Protein AF-D5ADI2-F1 (afdb_monomer_lite)

Foldseek 3Di:
DVVVVVVVVVVVVVVVVVVVVVVVVVVVVVVVVVVVVVVVVVVVVVVVVVVVVVVVVVVVVVVVVVVLLVVLVVVLCVQLVVLVVVLVVLLVVLVVLLVVLVVLLVVLVCVVVPDDQPDDDDDPVLVVLLVVLSVLLNVLSVLLNVLSVVLNVVSVVVNVVSPDPVLSVVSSVQSVVVVVVVCPDVDDDDRPDGNVVVCVPPPLVSNLSSVVSSLVSVLSSLVSQLSVLCSRVVVPVVSSVVSNVVSVVVSVVSVVCCVVVVVVVSCPDPPPVVVVVD

Organism: Picea sitchensis (NCBI:txid3332)

pLDDT: mean 84.9, std 12.0, range [36.44, 96.31]

Radius of gyration: 47.03 Å; chains: 1; bounding box: 101×46×149 Å

InterPro domains:
  IPR012446 Calcium release-activated calcium channel protein [PF07856] (80-268)
  IPR038350 Orai superfamily [G3DSA:1.20.140.140] (77-270)

Sequence (278 aa):
MVQAALTGLDTWMSRKWREKQWRWRQQRSDWRAEDMQFRFEEILLREEEQDCFQAELRWREEDMKQRKVGNSRYLWNRFSERNRRDVEEKSEQLRSISWLSGLVTSFTMTSPIEFTFISQSISIAKLTSYAIFAAIVPTLMITSTIICVYLLGRILKMGKMFVAEHAEEVFMKQCCLFSGSNGTLPTPPKPRRTFERFWDIRCENDWEKAFYLFILGIGSFLALLCTMGFIKFSFANGVAILFSAIIGVVFFIWLGAQLTWGTYLRKTQPNRLSLLDI

Secondary structure (DSSP, 8-state):
-HHHHHHHHHHHHHHHHHHHHHHHHHHHHHHHHHHHHHHHHHHHHHHHHHHHHHHHHHHHHHHHHHHHHHHHHHHHHHHHHHHHHHHHHHHHHHHHHHHHHHHHHHHHHHHHHH-----SS--HHHHHHHHHHHHHHHHHHHHHHHHHHHHHHHHHHHHHHHT-HHHHHHHHHHHHHHHHTTT-SSS----S--HHHHHHHHTHHHHHHHHHHHHHHHHHHHHHHHHHHHHHTTT-HHHHHHHHHHHHHHHHHHHHHIIIIIHHHH---TTSSTTS--

Structure (mmCIF, N/CA/C/O backbone):
data_AF-D5ADI2-F1
#
_entry.id   AF-D5ADI2-F1
#
loop_
_atom_site.group_PDB
_atom_site.id
_atom_site.type_symbol
_atom_site.label_atom_id
_atom_site.label_alt_id
_atom_site.label_comp_id
_atom_site.label_asym_id
_atom_site.label_entity_id
_atom_site.label_seq_id
_atom_site.pdbx_PDB_ins_code
_atom_site.Cartn_x
_atom_site.Cartn_y
_atom_site.Cartn_z
_atom_site.occupancy
_atom_site.B_iso_or_equiv
_atom_site.auth_seq_id
_atom_site.auth_comp_id
_atom_site.auth_asym_id
_atom_site.auth_atom_id
_atom_site.pdbx_PDB_model_num
ATOM 1 N N . MET A 1 1 ? -61.709 -31.385 112.878 1.00 54.81 1 MET A N 1
ATOM 2 C CA . MET A 1 1 ? -60.348 -31.396 112.283 1.00 54.81 1 MET A CA 1
ATOM 3 C C . MET A 1 1 ? -60.345 -31.576 110.759 1.00 54.81 1 MET A C 1
ATOM 5 O O . MET A 1 1 ? -59.482 -31.002 110.113 1.00 54.81 1 MET A O 1
ATOM 9 N N . VAL A 1 2 ? -61.317 -32.278 110.159 1.00 58.25 2 VAL A N 1
ATOM 10 C CA . VAL A 1 2 ? -61.377 -32.527 108.699 1.00 58.25 2 VAL A CA 1
ATOM 11 C C . VAL A 1 2 ? -61.619 -31.258 107.855 1.00 58.25 2 VAL A C 1
ATOM 13 O O . VAL A 1 2 ? -60.969 -31.078 106.832 1.00 58.25 2 VAL A O 1
ATOM 16 N N . GLN A 1 3 ? -62.471 -30.327 108.303 1.00 62.03 3 GLN A N 1
ATOM 17 C CA . GLN A 1 3 ? -62.732 -29.062 107.587 1.00 62.03 3 GLN A CA 1
ATOM 18 C C . GLN A 1 3 ? -61.503 -28.141 107.487 1.00 62.03 3 GLN A C 1
ATOM 20 O O . GLN A 1 3 ? -61.310 -27.510 106.456 1.00 62.03 3 GLN A O 1
ATOM 25 N N . ALA A 1 4 ? -60.651 -28.100 108.517 1.00 64.50 4 ALA A N 1
ATOM 26 C CA . ALA A 1 4 ? -59.413 -27.312 108.505 1.00 64.50 4 ALA A CA 1
ATOM 27 C C . ALA A 1 4 ? -58.327 -27.935 107.607 1.00 64.50 4 ALA A C 1
ATOM 29 O O . ALA A 1 4 ? -57.537 -27.224 106.991 1.00 64.50 4 ALA A O 1
ATOM 30 N N . ALA A 1 5 ? -58.307 -29.267 107.496 1.00 67.00 5 ALA A N 1
ATOM 31 C CA . ALA A 1 5 ? -57.422 -29.973 106.574 1.00 67.00 5 ALA A CA 1
ATOM 32 C C . ALA A 1 5 ? -57.846 -29.765 105.109 1.00 67.00 5 ALA A C 1
ATOM 34 O O . ALA A 1 5 ? -56.992 -29.558 104.252 1.00 67.00 5 ALA A O 1
ATOM 35 N N . LEU A 1 6 ? -59.155 -29.750 104.828 1.00 70.50 6 LEU A N 1
ATOM 36 C CA . LEU A 1 6 ? -59.694 -29.489 103.489 1.00 70.50 6 LEU A CA 1
ATOM 37 C C . LEU A 1 6 ? -59.432 -28.049 103.025 1.00 70.50 6 LEU A C 1
ATOM 39 O O . LEU A 1 6 ? -58.985 -27.860 101.900 1.00 70.50 6 LEU A O 1
ATOM 43 N N . THR A 1 7 ? -59.607 -27.040 103.885 1.00 71.38 7 THR A N 1
ATOM 44 C CA . THR A 1 7 ? -59.281 -25.641 103.540 1.00 71.38 7 THR A CA 1
ATOM 45 C C . THR A 1 7 ? -57.772 -25.406 103.395 1.00 71.38 7 THR A C 1
ATOM 47 O O . THR A 1 7 ? -57.342 -24.638 102.531 1.00 71.38 7 THR A O 1
ATOM 50 N N . GLY A 1 8 ? -56.941 -26.106 104.174 1.00 73.94 8 GLY A N 1
ATOM 51 C CA . GLY A 1 8 ? -55.484 -26.127 103.996 1.00 73.94 8 GLY A CA 1
ATOM 52 C C . GLY A 1 8 ? -55.046 -26.748 102.661 1.00 73.94 8 GLY A C 1
ATOM 53 O O . GLY A 1 8 ? -54.143 -26.240 101.997 1.00 73.94 8 GLY A O 1
ATOM 54 N N . LEU A 1 9 ? -55.721 -27.815 102.227 1.00 77.19 9 LEU A N 1
ATOM 55 C CA . LEU A 1 9 ? -55.440 -28.488 100.958 1.00 77.19 9 LEU A CA 1
ATOM 56 C C . LEU A 1 9 ? -55.897 -27.648 99.754 1.00 77.19 9 LEU A C 1
ATOM 58 O O . LEU A 1 9 ? -55.180 -27.563 98.758 1.00 77.19 9 LEU A O 1
ATOM 62 N N . ASP A 1 10 ? -57.030 -26.958 99.879 1.00 75.44 10 ASP A N 1
ATOM 63 C CA . ASP A 1 10 ? -57.583 -26.077 98.845 1.00 75.44 10 ASP A CA 1
ATOM 64 C C . ASP A 1 10 ? -56.737 -24.799 98.669 1.00 75.44 10 ASP A C 1
ATOM 66 O O . ASP A 1 10 ? -56.425 -24.366 97.556 1.00 75.44 10 ASP A O 1
ATOM 70 N N . THR A 1 11 ? -56.235 -24.238 99.775 1.00 76.69 11 THR A N 1
ATOM 71 C CA . THR A 1 11 ? -55.288 -23.109 99.743 1.00 76.69 11 THR A CA 1
ATOM 72 C C . THR A 1 11 ? -53.920 -23.509 99.186 1.00 76.69 11 THR A C 1
ATOM 74 O O . THR A 1 11 ? -53.335 -22.744 98.412 1.00 76.69 11 THR A O 1
ATOM 77 N N . TRP A 1 12 ? -53.424 -24.713 99.496 1.00 78.38 12 TRP A N 1
ATOM 78 C CA . TRP A 1 12 ? -52.193 -25.260 98.913 1.00 78.38 12 TRP A CA 1
ATOM 79 C C . TRP A 1 12 ? -52.329 -25.523 97.406 1.00 78.38 12 TRP A C 1
ATOM 81 O O . TRP A 1 12 ? -51.476 -25.084 96.628 1.00 78.38 12 TRP A O 1
ATOM 91 N N . MET A 1 13 ? -53.430 -26.147 96.972 1.00 78.88 13 MET A N 1
ATOM 92 C CA . MET A 1 13 ? -53.745 -26.371 95.554 1.00 78.88 13 MET A CA 1
ATOM 93 C C . MET A 1 13 ? -53.893 -25.049 94.794 1.00 78.88 13 MET A C 1
ATOM 95 O O . MET A 1 13 ? -53.310 -24.887 93.723 1.00 78.88 13 MET A O 1
ATOM 99 N N . SER A 1 14 ? -54.578 -24.061 95.375 1.00 80.12 14 SER A N 1
ATOM 100 C CA . SER A 1 14 ? -54.704 -22.707 94.819 1.00 80.12 14 SER A CA 1
ATOM 101 C C . SER A 1 14 ? -53.350 -21.993 94.681 1.00 80.12 14 SER A C 1
ATOM 103 O O . SER A 1 14 ? -53.123 -21.250 93.719 1.00 80.12 14 SER A O 1
ATOM 105 N N . ARG A 1 15 ? -52.416 -22.214 95.616 1.00 81.19 15 ARG A N 1
ATOM 106 C CA . ARG A 1 15 ? -51.055 -21.650 95.567 1.00 81.19 15 ARG A CA 1
ATOM 107 C C . ARG A 1 15 ? -50.216 -22.309 94.467 1.00 81.19 15 ARG A C 1
ATOM 109 O O . ARG A 1 15 ? -49.669 -21.601 93.624 1.00 81.19 15 ARG A O 1
ATOM 116 N N . LYS A 1 16 ? -50.232 -23.645 94.390 1.00 82.94 16 LYS A N 1
ATOM 117 C CA . LYS A 1 16 ? -49.628 -24.443 93.302 1.00 82.94 16 LYS A CA 1
ATOM 118 C C . LYS A 1 16 ? -50.170 -24.055 91.927 1.00 82.94 16 LYS A C 1
ATOM 120 O O . LYS A 1 16 ? -49.412 -23.969 90.959 1.00 82.94 16 LYS A O 1
ATOM 125 N N . TRP A 1 17 ? -51.477 -23.819 91.830 1.00 81.19 17 TRP A N 1
ATOM 126 C CA . TRP A 1 17 ? -52.126 -23.425 90.583 1.00 81.19 17 TRP A CA 1
ATOM 127 C C . TRP A 1 17 ? -51.715 -22.013 90.161 1.00 81.19 17 TRP A C 1
ATOM 129 O O . TRP A 1 17 ? -51.338 -21.812 89.008 1.00 81.19 17 TRP A O 1
ATOM 139 N N . ARG A 1 18 ? -51.662 -21.056 91.100 1.00 83.38 18 ARG A N 1
ATOM 140 C CA . ARG A 1 18 ? -51.132 -19.706 90.848 1.00 83.38 18 ARG A CA 1
ATOM 141 C C . ARG A 1 18 ? -49.673 -19.730 90.400 1.00 83.38 18 ARG A C 1
ATOM 143 O O . ARG A 1 18 ? -49.352 -19.081 89.414 1.00 83.38 18 ARG A O 1
ATOM 150 N N . GLU A 1 19 ? -48.804 -20.508 91.041 1.00 85.94 19 GLU A N 1
ATOM 151 C CA . GLU A 1 19 ? -47.402 -20.679 90.616 1.00 85.94 19 GLU A CA 1
ATOM 152 C C . GLU A 1 19 ? -47.278 -21.269 89.204 1.00 85.94 19 GLU A C 1
ATOM 154 O O . GLU A 1 19 ? -46.424 -20.855 88.418 1.00 85.94 19 GLU A O 1
ATOM 159 N N . LYS A 1 20 ? -48.134 -22.236 88.851 1.00 86.12 20 LYS A N 1
ATOM 160 C CA . LYS A 1 20 ? -48.189 -22.800 87.494 1.00 86.12 20 LYS A CA 1
ATOM 161 C C . LYS A 1 20 ? -48.682 -21.762 86.482 1.00 86.12 20 LYS A C 1
ATOM 163 O O . LYS A 1 20 ? -48.116 -21.650 85.400 1.00 86.12 20 LYS A O 1
ATOM 168 N N . GLN A 1 21 ? -49.670 -20.954 86.860 1.00 86.38 21 GLN A N 1
ATOM 169 C CA . GLN A 1 21 ? -50.201 -19.862 86.048 1.00 86.38 21 GLN A CA 1
ATOM 170 C C . GLN A 1 21 ? -49.187 -18.718 85.865 1.00 86.38 21 GLN A C 1
ATOM 172 O O . GLN A 1 21 ? -49.151 -18.107 84.799 1.00 86.38 21 GLN A O 1
ATOM 177 N N . TRP A 1 22 ? -48.357 -18.425 86.872 1.00 82.38 22 TRP A N 1
ATOM 178 C CA . TRP A 1 22 ? -47.238 -17.483 86.762 1.00 82.38 22 TRP A CA 1
ATOM 179 C C . TRP A 1 22 ? -46.181 -17.996 85.788 1.00 82.38 22 TRP A C 1
ATOM 181 O O . TRP A 1 22 ? -45.832 -17.278 84.856 1.00 82.38 22 TRP A O 1
ATOM 191 N N . ARG A 1 23 ? -45.768 -19.265 85.914 1.00 87.25 23 ARG A N 1
ATOM 192 C CA . ARG A 1 23 ? -44.826 -19.895 84.973 1.00 87.25 23 ARG A CA 1
ATOM 193 C C . ARG A 1 23 ? -45.344 -19.902 83.539 1.00 87.25 23 ARG A C 1
ATOM 195 O O . ARG A 1 23 ? -44.605 -19.555 82.629 1.00 87.25 23 ARG A O 1
ATOM 202 N N . TRP A 1 24 ? -46.621 -20.223 83.335 1.00 84.19 24 TRP A N 1
ATOM 203 C CA . TRP A 1 24 ? -47.247 -20.159 82.011 1.00 84.19 24 TRP A CA 1
ATOM 204 C C . TRP A 1 24 ? -47.294 -18.741 81.444 1.00 84.19 24 TRP A C 1
ATOM 206 O O . TRP A 1 24 ? -47.094 -18.556 80.247 1.00 84.19 24 TRP A O 1
ATOM 216 N N . ARG A 1 25 ? -47.553 -17.728 82.279 1.00 86.19 25 ARG A N 1
ATOM 217 C CA . ARG A 1 25 ? -47.529 -16.325 81.845 1.00 86.19 25 ARG A CA 1
ATOM 218 C C . ARG A 1 25 ? -46.128 -15.864 81.471 1.00 86.19 25 ARG A C 1
ATOM 220 O O . ARG A 1 25 ? -45.998 -15.151 80.484 1.00 86.19 25 ARG A O 1
ATOM 227 N N . GLN A 1 26 ? -45.123 -16.294 82.227 1.00 87.69 26 GLN A N 1
ATOM 228 C CA . GLN A 1 26 ? -43.725 -15.975 81.968 1.00 87.69 26 GLN A CA 1
ATOM 229 C C . GLN A 1 26 ? -43.252 -16.630 80.671 1.00 87.69 26 GLN A C 1
ATOM 231 O O . GLN A 1 26 ? -42.877 -15.919 79.753 1.00 87.69 26 GLN A O 1
ATOM 236 N N . GLN A 1 27 ? -43.492 -17.932 80.505 1.00 89.44 27 GLN A N 1
ATOM 237 C CA . GLN A 1 27 ? -43.186 -18.656 79.268 1.00 89.44 27 GLN A CA 1
ATOM 238 C C . GLN A 1 27 ? -43.907 -18.067 78.041 1.00 89.44 27 GLN A C 1
ATOM 240 O O . GLN A 1 27 ? -43.336 -17.964 76.964 1.00 89.44 27 GLN A O 1
ATOM 245 N N . ARG A 1 28 ? -45.159 -17.611 78.200 1.00 85.25 28 ARG A N 1
ATOM 246 C CA . ARG A 1 28 ? -45.908 -16.913 77.138 1.00 85.25 28 ARG A CA 1
ATOM 247 C C . ARG A 1 28 ? -45.388 -15.490 76.880 1.00 85.25 28 ARG A C 1
ATOM 249 O O . ARG A 1 28 ? -45.669 -14.918 75.829 1.00 85.25 28 ARG A O 1
ATOM 256 N N . SER A 1 29 ? -44.728 -14.863 77.849 1.00 85.62 29 SER A N 1
ATOM 257 C CA . SER A 1 29 ? -44.042 -13.582 77.659 1.00 85.62 29 SER A CA 1
ATOM 258 C C . SER A 1 29 ? -42.740 -13.792 76.896 1.00 85.62 29 SER A C 1
ATOM 260 O O . SER A 1 29 ? -42.511 -13.086 75.920 1.00 85.62 29 SER A O 1
ATOM 262 N N . ASP A 1 30 ? -41.972 -14.808 77.283 1.00 90.00 30 ASP A N 1
ATOM 263 C CA . ASP A 1 30 ? -40.698 -15.172 76.666 1.00 90.00 30 ASP A CA 1
ATOM 264 C C . ASP A 1 30 ? -40.907 -15.569 75.197 1.00 90.00 30 ASP A C 1
ATOM 266 O O . ASP A 1 30 ? -40.313 -14.965 74.313 1.00 90.00 30 ASP A O 1
ATOM 270 N N . TRP A 1 31 ? -41.888 -16.432 74.903 1.00 89.25 31 TRP A N 1
ATOM 271 C CA . TRP A 1 31 ? -42.251 -16.783 73.520 1.00 89.25 31 TRP A CA 1
ATOM 272 C C . TRP A 1 31 ? -42.694 -15.590 72.671 1.00 89.25 31 TRP A C 1
ATOM 274 O O . TRP A 1 31 ? -42.459 -15.568 71.469 1.00 89.25 31 TRP A O 1
ATOM 284 N N . ARG A 1 32 ? -43.358 -14.589 73.263 1.00 90.12 32 ARG A N 1
ATOM 285 C CA . ARG A 1 32 ? -43.752 -13.378 72.524 1.00 90.12 32 ARG A CA 1
ATOM 286 C C . ARG A 1 32 ? -42.564 -12.462 72.256 1.00 90.12 32 ARG A C 1
ATOM 288 O O . ARG A 1 32 ? -42.561 -11.788 71.232 1.00 90.12 32 ARG A O 1
ATOM 295 N N . ALA A 1 33 ? -41.596 -12.419 73.168 1.00 91.88 33 ALA A N 1
ATOM 296 C CA . ALA A 1 33 ? -40.356 -11.686 72.963 1.00 91.88 33 ALA A CA 1
ATOM 297 C C . ALA A 1 33 ? -39.507 -12.350 71.867 1.00 91.88 33 ALA A C 1
ATOM 299 O O . ALA A 1 33 ? -39.042 -11.653 70.971 1.00 91.88 33 ALA A O 1
ATOM 300 N N . GLU A 1 34 ? -39.396 -13.681 71.884 1.00 91.94 34 GLU A N 1
ATOM 301 C CA . GLU A 1 34 ? -38.712 -14.469 70.850 1.00 91.94 34 GLU A CA 1
ATOM 302 C C . GLU A 1 34 ? -39.389 -14.325 69.476 1.00 91.94 34 GLU A C 1
ATOM 304 O O . GLU A 1 34 ? -38.713 -14.040 68.493 1.00 91.94 34 GLU A O 1
ATOM 309 N N . ASP A 1 35 ? -40.722 -14.422 69.397 1.00 93.31 35 ASP A N 1
ATOM 310 C CA . ASP A 1 35 ? -41.467 -14.224 68.139 1.00 93.31 35 ASP A CA 1
ATOM 311 C C . ASP A 1 35 ? -41.298 -12.797 67.591 1.00 93.31 35 ASP A C 1
ATOM 313 O O . ASP A 1 35 ? -41.166 -12.592 66.386 1.00 93.31 35 ASP A O 1
ATOM 317 N N . MET A 1 36 ? -41.261 -11.788 68.470 1.00 89.94 36 MET A N 1
ATOM 318 C CA . MET A 1 36 ? -41.022 -10.400 68.069 1.00 89.94 36 MET A CA 1
ATOM 319 C C . MET A 1 36 ? -39.598 -10.195 67.536 1.00 89.94 36 MET A C 1
ATOM 321 O O . MET A 1 36 ? -39.427 -9.491 66.543 1.00 89.94 36 MET A O 1
ATOM 325 N N . GLN A 1 37 ? -38.597 -10.818 68.163 1.00 93.62 37 GLN A N 1
ATOM 326 C CA . GLN A 1 37 ? -37.211 -10.788 67.690 1.00 93.62 37 GLN A CA 1
ATOM 327 C C . GLN A 1 37 ? -37.066 -11.494 66.343 1.00 93.62 37 GLN A C 1
ATOM 329 O O . GLN A 1 37 ? -36.490 -10.918 65.426 1.00 93.62 37 GLN A O 1
ATOM 334 N N . PHE A 1 38 ? -37.663 -12.677 66.197 1.00 93.56 38 PHE A N 1
ATOM 335 C CA . PHE A 1 38 ? -37.630 -13.438 64.951 1.00 93.56 38 PHE A CA 1
ATOM 336 C C . PHE A 1 38 ? -38.247 -12.654 63.786 1.00 93.56 38 PHE A C 1
ATOM 338 O O . PHE A 1 38 ? -37.666 -12.575 62.709 1.00 93.56 38 PHE A O 1
ATOM 345 N N . ARG A 1 39 ? -39.392 -11.994 64.006 1.00 92.25 39 ARG A N 1
ATOM 346 C CA . ARG A 1 39 ? -40.015 -11.132 62.985 1.00 92.25 39 ARG A CA 1
ATOM 347 C C . ARG A 1 39 ? -39.155 -9.925 62.627 1.00 92.25 39 ARG A C 1
ATOM 349 O O . ARG A 1 39 ? -39.150 -9.509 61.475 1.00 92.25 39 ARG A O 1
ATOM 356 N N . PHE A 1 40 ? -38.482 -9.330 63.609 1.00 94.56 40 PHE A N 1
ATOM 357 C CA . PHE A 1 40 ? -37.592 -8.196 63.370 1.00 94.56 40 PHE A CA 1
ATOM 358 C C . PHE A 1 40 ? -36.365 -8.615 62.550 1.00 94.56 40 PHE A C 1
ATOM 360 O O . PHE A 1 40 ? -36.011 -7.935 61.593 1.00 94.56 40 PHE A O 1
ATOM 367 N N . GLU A 1 41 ? -35.774 -9.764 62.876 1.00 94.31 41 GLU A N 1
ATOM 368 C CA . GLU A 1 41 ? -34.671 -10.363 62.122 1.00 94.31 41 GLU A CA 1
ATOM 369 C C . GLU A 1 41 ? -35.095 -10.731 60.692 1.00 94.31 41 GLU A C 1
ATOM 371 O O . GLU A 1 41 ? -34.374 -10.434 59.747 1.00 94.31 41 GLU A O 1
ATOM 376 N N . GLU A 1 42 ? -36.299 -11.277 60.499 1.00 92.81 42 GLU A N 1
ATOM 377 C CA . GLU A 1 42 ? -36.837 -11.565 59.163 1.00 92.81 42 GLU A CA 1
ATOM 378 C C . GLU A 1 42 ? -37.010 -10.293 58.315 1.00 92.81 42 GLU A C 1
ATOM 380 O O . GLU A 1 42 ? -36.742 -10.304 57.114 1.00 92.81 42 GLU A O 1
ATOM 385 N N . ILE A 1 43 ? -37.446 -9.185 58.923 1.00 94.00 43 ILE A N 1
ATOM 386 C CA . ILE A 1 43 ? -37.552 -7.892 58.234 1.00 94.00 43 ILE A CA 1
ATOM 387 C C . ILE A 1 43 ? -36.163 -7.386 57.837 1.00 94.00 43 ILE A C 1
ATOM 389 O O . ILE A 1 43 ? -35.980 -7.015 56.680 1.00 94.00 43 ILE A O 1
ATOM 393 N N . LEU A 1 44 ? -35.190 -7.432 58.754 1.00 96.06 44 LEU A N 1
ATOM 394 C CA . LEU A 1 44 ? -33.809 -7.032 58.473 1.00 96.06 44 LEU A CA 1
ATOM 395 C C . LEU A 1 44 ? -33.195 -7.858 57.340 1.00 96.06 44 LEU A C 1
ATOM 397 O O . LEU A 1 44 ? -32.639 -7.292 56.406 1.00 96.06 44 LEU A O 1
ATOM 401 N N . LEU A 1 45 ? -33.362 -9.181 57.369 1.00 95.06 45 LEU A N 1
ATOM 402 C CA . LEU A 1 45 ? -32.864 -10.066 56.315 1.00 95.06 45 LEU A CA 1
ATOM 403 C C . LEU A 1 45 ? -33.482 -9.730 54.952 1.00 95.06 45 LEU A C 1
ATOM 405 O O . LEU A 1 45 ? -32.780 -9.707 53.947 1.00 95.06 45 LEU A O 1
ATOM 409 N N . ARG A 1 46 ? -34.783 -9.417 54.902 1.00 92.44 46 ARG A N 1
ATOM 410 C CA . ARG A 1 46 ? -35.447 -8.999 53.654 1.00 92.44 46 ARG A CA 1
ATOM 411 C C . ARG A 1 46 ? -34.936 -7.654 53.140 1.00 92.44 46 ARG A C 1
ATOM 413 O O . ARG A 1 46 ? -34.863 -7.469 51.927 1.00 92.44 46 ARG A O 1
ATOM 420 N N . GLU A 1 47 ? -34.628 -6.714 54.029 1.00 94.75 47 GLU A N 1
ATOM 421 C CA . GLU A 1 47 ? -34.020 -5.430 53.660 1.00 94.75 47 GLU A CA 1
ATOM 422 C C . GLU A 1 47 ? -32.604 -5.642 53.102 1.00 94.75 47 GLU A C 1
ATOM 424 O O . GLU A 1 47 ? -32.290 -5.144 52.021 1.00 94.75 47 GLU A O 1
ATOM 429 N N . GLU A 1 48 ? -31.791 -6.476 53.756 1.00 94.62 48 GLU A N 1
ATOM 430 C CA . GLU A 1 48 ? -30.456 -6.852 53.277 1.00 94.62 48 GLU A CA 1
ATOM 431 C C . GLU A 1 48 ? -30.504 -7.570 51.918 1.00 94.62 48 GLU A C 1
ATOM 433 O O . GLU A 1 48 ? -29.714 -7.266 51.024 1.00 94.62 48 GLU A O 1
ATOM 438 N N . GLU A 1 49 ? -31.460 -8.481 51.711 1.00 94.00 49 GLU A N 1
ATOM 439 C CA . GLU A 1 49 ? -31.680 -9.143 50.419 1.00 94.00 49 GLU A CA 1
ATOM 440 C C . GLU A 1 49 ? -32.024 -8.138 49.312 1.00 94.00 49 GLU A C 1
ATOM 442 O O . GLU A 1 49 ? -31.512 -8.242 48.191 1.00 94.00 49 GLU A O 1
ATOM 447 N N . GLN A 1 50 ? -32.869 -7.147 49.613 1.00 94.19 50 GLN A N 1
ATOM 448 C CA . GLN A 1 50 ? -33.209 -6.082 48.669 1.00 94.19 50 GLN A CA 1
ATOM 449 C C . GLN A 1 50 ? -31.990 -5.220 48.335 1.00 94.19 50 GLN A C 1
ATOM 451 O O . GLN A 1 50 ? -31.776 -4.907 47.160 1.00 94.19 50 GLN A O 1
ATOM 456 N N . ASP A 1 51 ? -31.168 -4.887 49.326 1.00 95.56 51 ASP A N 1
ATOM 457 C CA . ASP A 1 51 ? -29.936 -4.125 49.130 1.00 95.56 51 ASP A CA 1
ATOM 458 C C . ASP A 1 51 ? -28.909 -4.904 48.301 1.00 95.56 51 ASP A C 1
ATOM 460 O O . ASP A 1 51 ? -28.324 -4.355 47.358 1.00 95.56 51 ASP A O 1
ATOM 464 N N . CYS A 1 52 ? -28.738 -6.201 48.576 1.00 95.94 52 CYS A N 1
ATOM 465 C CA . CYS A 1 52 ? -27.905 -7.099 47.779 1.00 95.94 52 CYS A CA 1
ATOM 466 C C . CYS A 1 52 ? -28.392 -7.174 46.328 1.00 95.94 52 CYS A C 1
ATOM 468 O O . CYS A 1 52 ? -27.590 -7.047 45.398 1.00 95.94 52 CYS A O 1
ATOM 470 N N . PHE A 1 53 ? -29.700 -7.315 46.114 1.00 95.12 53 PHE A N 1
ATOM 471 C CA . PHE A 1 53 ? -30.285 -7.356 44.777 1.00 95.12 53 PHE A CA 1
ATOM 472 C C . PHE A 1 53 ? -30.085 -6.034 44.018 1.00 95.12 53 PHE A C 1
ATOM 474 O O . PHE A 1 53 ? -29.681 -6.028 42.853 1.00 95.12 53 PHE A O 1
ATOM 481 N N . GLN A 1 54 ? -30.299 -4.892 44.677 1.00 95.31 54 GLN A N 1
ATOM 482 C CA . GLN A 1 54 ? -30.053 -3.575 44.082 1.00 95.31 54 GLN A CA 1
ATOM 483 C C . GLN A 1 54 ? -28.567 -3.337 43.781 1.00 95.31 54 GLN A C 1
ATOM 485 O O . GLN A 1 54 ? -28.228 -2.713 42.771 1.00 95.31 54 GLN A O 1
ATOM 490 N N . ALA A 1 55 ? -27.660 -3.816 44.634 1.00 94.62 55 ALA A N 1
ATOM 491 C CA . ALA A 1 55 ? -26.223 -3.772 44.375 1.00 94.62 55 ALA A CA 1
ATOM 492 C C . ALA A 1 55 ? -25.847 -4.611 43.145 1.00 94.62 55 ALA A C 1
ATOM 494 O O . ALA A 1 55 ? -25.117 -4.126 42.280 1.00 94.62 55 ALA A O 1
ATOM 495 N N . GLU A 1 56 ? -26.410 -5.813 43.008 1.00 94.69 56 GLU A N 1
ATOM 496 C CA . GLU A 1 56 ? -26.167 -6.674 41.851 1.00 94.69 56 GLU A CA 1
ATOM 497 C C . GLU A 1 56 ? -26.653 -6.032 40.542 1.00 94.69 56 GLU A C 1
ATOM 499 O O . GLU A 1 56 ? -25.947 -6.058 39.530 1.00 94.69 56 GLU A O 1
ATOM 504 N N . LEU A 1 57 ? -27.830 -5.399 40.556 1.00 94.56 57 LEU A N 1
ATOM 505 C CA . LEU A 1 57 ? -28.335 -4.653 39.401 1.00 94.56 57 LEU A CA 1
ATOM 506 C C . LEU A 1 57 ? -27.387 -3.516 39.001 1.00 94.56 57 LEU A C 1
ATOM 508 O O . LEU A 1 57 ? -27.041 -3.397 37.822 1.00 94.56 57 LEU A O 1
ATOM 512 N N . ARG A 1 58 ? -26.906 -2.729 39.973 1.00 94.75 58 ARG A N 1
ATOM 513 C CA . ARG A 1 58 ? -25.937 -1.648 39.724 1.00 94.75 58 ARG A CA 1
ATOM 514 C C . ARG A 1 58 ? -24.637 -2.179 39.124 1.00 94.75 58 ARG A C 1
ATOM 516 O O . ARG A 1 58 ? -24.170 -1.640 38.121 1.00 94.75 58 ARG A O 1
ATOM 523 N N . TRP A 1 59 ? -24.098 -3.272 39.661 1.00 94.44 59 TRP A N 1
ATOM 524 C CA . TRP A 1 59 ? -22.891 -3.900 39.117 1.00 94.44 59 TRP A CA 1
ATOM 525 C C . TRP A 1 59 ? -23.082 -4.404 37.692 1.00 94.44 59 TRP A C 1
ATOM 527 O O . TRP A 1 59 ? -22.222 -4.174 36.845 1.00 94.44 59 TRP A O 1
ATOM 537 N N . ARG A 1 60 ? -24.220 -5.035 37.383 1.00 93.88 60 ARG A N 1
ATOM 538 C CA . ARG A 1 60 ? -24.522 -5.482 36.015 1.00 93.88 60 ARG A CA 1
ATOM 539 C C . ARG A 1 60 ? -24.599 -4.309 35.040 1.00 93.88 60 ARG A C 1
ATOM 541 O O . ARG A 1 60 ? -24.104 -4.413 33.916 1.00 93.88 60 ARG A O 1
ATOM 548 N N . GLU A 1 61 ? -25.193 -3.190 35.445 1.00 90.75 61 GLU A N 1
ATOM 549 C CA . GLU A 1 61 ? -25.245 -1.985 34.615 1.00 90.75 61 GLU A CA 1
ATOM 550 C C . GLU A 1 61 ? -23.861 -1.374 34.368 1.00 90.75 61 GLU A C 1
ATOM 552 O O . GLU A 1 61 ? -23.554 -0.974 33.240 1.00 90.75 61 GLU A O 1
ATOM 557 N N . GLU A 1 62 ? -23.022 -1.294 35.400 1.00 91.00 62 GLU A N 1
ATOM 558 C CA . GLU A 1 62 ? -21.644 -0.805 35.297 1.00 91.00 62 GLU A CA 1
ATOM 559 C C . GLU A 1 62 ? -20.793 -1.701 34.397 1.00 91.00 62 GLU A C 1
ATOM 561 O O . GLU A 1 62 ? -20.131 -1.211 33.480 1.00 91.00 62 GLU A O 1
ATOM 566 N N . ASP A 1 63 ? -20.883 -3.013 34.587 1.00 93.88 63 ASP A N 1
ATOM 567 C CA . ASP A 1 63 ? -20.188 -4.023 33.794 1.00 93.88 63 ASP A CA 1
ATOM 568 C C . ASP A 1 63 ? -20.625 -3.967 32.316 1.00 93.88 63 ASP A C 1
ATOM 570 O O . ASP A 1 63 ? -19.799 -3.956 31.400 1.00 93.88 63 ASP A O 1
ATOM 574 N N . MET A 1 64 ? -21.923 -3.785 32.039 1.00 88.38 64 MET A N 1
ATOM 575 C CA . MET A 1 64 ? -22.401 -3.530 30.675 1.00 88.38 64 MET A CA 1
ATOM 576 C C . MET A 1 64 ? -21.825 -2.241 30.072 1.00 88.38 64 MET A C 1
ATOM 578 O O . MET A 1 64 ? -21.441 -2.236 28.898 1.00 88.38 64 MET A O 1
ATOM 582 N N . LYS A 1 65 ? -21.750 -1.144 30.838 1.00 86.56 65 LYS A N 1
ATOM 583 C CA . LYS A 1 65 ? -21.150 0.120 30.371 1.00 86.56 65 LYS A CA 1
ATOM 584 C C . LYS A 1 65 ? -19.661 -0.066 30.061 1.00 86.56 65 LYS A C 1
ATOM 586 O O . LYS A 1 65 ? -19.208 0.363 28.999 1.00 86.56 65 LYS A O 1
ATOM 591 N N . GLN A 1 66 ? -18.922 -0.763 30.923 1.00 88.75 66 GLN A N 1
ATOM 592 C CA . GLN A 1 66 ? -17.504 -1.065 30.716 1.00 88.75 66 GLN A CA 1
ATOM 593 C C . GLN A 1 66 ? -17.276 -1.941 29.480 1.00 88.75 66 GLN A C 1
ATOM 595 O O . GLN A 1 66 ? -16.424 -1.613 28.651 1.00 88.75 66 GLN A O 1
ATOM 600 N N . ARG A 1 67 ? -18.083 -2.993 29.280 1.00 88.00 67 ARG A N 1
ATOM 601 C CA . ARG A 1 67 ? -18.013 -3.838 28.076 1.00 88.00 67 ARG A CA 1
ATOM 602 C C . ARG A 1 67 ? -18.269 -3.055 26.793 1.00 88.00 67 ARG A C 1
ATOM 604 O O . ARG A 1 67 ? -17.576 -3.277 25.804 1.00 88.00 67 ARG A O 1
ATOM 611 N N . LYS A 1 68 ? -19.218 -2.112 26.790 1.00 85.19 68 LYS A N 1
ATOM 612 C CA . LYS A 1 68 ? -19.485 -1.251 25.620 1.00 85.19 68 LYS A CA 1
ATOM 613 C C . LYS A 1 68 ? -18.269 -0.399 25.250 1.00 85.19 68 LYS A C 1
ATOM 615 O O . LYS A 1 68 ? -17.904 -0.326 24.074 1.00 85.19 68 LYS A O 1
ATOM 620 N N . VAL A 1 69 ? -17.611 0.198 26.244 1.00 87.00 69 VAL A N 1
ATOM 621 C CA . VAL A 1 69 ? -16.374 0.969 26.038 1.00 87.00 69 VAL A CA 1
ATOM 622 C C . VAL A 1 69 ? -15.238 0.057 25.564 1.00 87.00 69 VAL A C 1
ATOM 624 O O . VAL A 1 69 ? -14.549 0.388 24.599 1.00 87.00 69 VAL A O 1
ATOM 627 N N . GLY A 1 70 ? -15.082 -1.118 26.180 1.00 89.12 70 GLY A N 1
ATOM 628 C CA . GLY A 1 70 ? -14.080 -2.117 25.799 1.00 89.12 70 GLY A CA 1
ATOM 629 C C . GLY A 1 70 ? -14.241 -2.607 24.358 1.00 89.12 70 GLY A C 1
ATOM 630 O O . GLY A 1 70 ? -13.278 -2.600 23.593 1.00 89.12 70 GLY A O 1
ATOM 631 N N . ASN A 1 71 ? -15.466 -2.942 23.950 1.00 88.12 71 ASN A N 1
ATOM 632 C CA . ASN A 1 71 ? -15.777 -3.350 22.579 1.00 88.12 71 ASN A CA 1
ATOM 633 C C . ASN A 1 71 ? -15.481 -2.233 21.570 1.00 88.12 71 ASN A C 1
ATOM 635 O O . ASN A 1 71 ? -14.938 -2.494 20.498 1.00 88.12 71 ASN A O 1
ATOM 639 N N . SER A 1 72 ? -15.785 -0.982 21.922 1.00 86.94 72 SER A N 1
ATOM 640 C CA . SER A 1 72 ? -15.513 0.173 21.058 1.00 86.94 72 SER A CA 1
ATOM 641 C C . SER A 1 72 ? -14.003 0.392 20.870 1.00 86.94 72 SER A C 1
ATOM 643 O O . SER A 1 72 ? -13.545 0.553 19.738 1.00 86.94 72 SER A O 1
ATOM 645 N N . ARG A 1 73 ? -13.209 0.288 21.950 1.00 88.31 73 ARG A N 1
ATOM 646 C CA . ARG A 1 73 ? -11.728 0.295 21.916 1.00 88.31 73 ARG A CA 1
ATOM 647 C C . ARG A 1 73 ? -11.157 -0.830 21.073 1.00 88.31 73 ARG A C 1
ATOM 649 O O . ARG A 1 73 ? -10.269 -0.600 20.256 1.00 88.31 73 ARG A O 1
ATOM 656 N N . TYR A 1 74 ? -11.693 -2.035 21.227 1.00 89.44 74 TYR A N 1
ATOM 657 C CA . TYR A 1 74 ? -11.274 -3.182 20.433 1.00 89.44 74 TYR A CA 1
ATOM 658 C C . TYR A 1 74 ? -11.495 -2.950 18.928 1.00 89.44 74 TYR A C 1
ATOM 660 O O . TYR A 1 74 ? -10.589 -3.181 18.124 1.00 89.44 74 TYR A O 1
ATOM 668 N N . LEU A 1 75 ? -12.668 -2.435 18.542 1.00 88.06 75 LEU A N 1
ATOM 669 C CA . LEU A 1 75 ? -12.969 -2.103 17.147 1.00 88.06 75 LEU A CA 1
ATOM 670 C C . LEU A 1 75 ? -12.046 -1.009 16.606 1.00 88.06 75 LEU A C 1
ATOM 672 O O . LEU A 1 75 ? -11.510 -1.156 15.506 1.00 88.06 75 LEU A O 1
ATOM 676 N N . TRP A 1 76 ? -11.823 0.055 17.379 1.00 87.69 76 TRP A N 1
ATOM 677 C CA . TRP A 1 76 ? -10.903 1.129 17.009 1.00 87.69 76 TRP A CA 1
ATOM 678 C C . TRP A 1 76 ? -9.488 0.607 16.758 1.00 87.69 76 TRP A C 1
ATOM 680 O O . TRP A 1 76 ? -8.927 0.858 15.691 1.00 87.69 76 TRP A O 1
ATOM 690 N N . ASN A 1 77 ? -8.950 -0.189 17.685 1.00 88.56 77 ASN A N 1
ATOM 691 C CA . ASN A 1 77 ? -7.625 -0.786 17.548 1.00 88.56 77 ASN A CA 1
ATOM 692 C C . ASN A 1 77 ? -7.522 -1.629 16.280 1.00 88.56 77 ASN A C 1
ATOM 694 O O . ASN A 1 77 ? -6.534 -1.524 15.562 1.00 88.56 77 ASN A O 1
ATOM 698 N N . ARG A 1 78 ? -8.557 -2.406 15.944 1.00 88.38 78 ARG A N 1
ATOM 699 C CA . ARG A 1 78 ? -8.578 -3.192 14.704 1.00 88.38 78 ARG A CA 1
ATOM 700 C C . ARG A 1 78 ? -8.527 -2.314 13.450 1.00 88.38 78 ARG A C 1
ATOM 702 O O . ARG A 1 78 ? -7.816 -2.655 12.507 1.00 88.38 78 ARG A O 1
ATOM 709 N N . PHE A 1 79 ? -9.268 -1.205 13.418 1.00 85.31 79 PHE A N 1
ATOM 710 C CA . PHE A 1 79 ? -9.238 -0.273 12.285 1.00 85.31 79 PHE A CA 1
ATOM 711 C C . PHE A 1 79 ? -7.910 0.480 12.189 1.00 85.31 79 PHE A C 1
ATOM 713 O O . PHE A 1 79 ? -7.357 0.605 11.098 1.00 85.31 79 PHE A O 1
ATOM 720 N N . SER A 1 80 ? -7.395 0.963 13.317 1.00 85.94 80 SER A N 1
ATOM 721 C CA . SER A 1 80 ? -6.112 1.660 13.400 1.00 85.94 80 SER A CA 1
ATOM 722 C C . SER A 1 80 ? -4.963 0.755 12.954 1.00 85.94 80 SER A C 1
ATOM 724 O O . SER A 1 80 ? -4.180 1.122 12.082 1.00 85.94 80 SER A O 1
ATOM 726 N N . GLU A 1 81 ? -4.933 -0.477 13.460 1.00 88.25 81 GLU A N 1
ATOM 727 C CA . GLU A 1 81 ? -3.921 -1.475 13.127 1.00 88.25 81 GLU A CA 1
ATOM 728 C C . GLU A 1 81 ? -3.980 -1.892 11.653 1.00 88.25 81 GLU A C 1
ATOM 730 O O . GLU A 1 81 ? -2.940 -2.043 11.017 1.00 88.25 81 GLU A O 1
ATOM 735 N N . ARG A 1 82 ? -5.182 -2.022 11.075 1.00 86.75 82 ARG A N 1
ATOM 736 C CA . ARG A 1 82 ? -5.326 -2.250 9.632 1.00 86.75 82 ARG A CA 1
ATOM 737 C C . ARG A 1 82 ? -4.754 -1.085 8.823 1.00 86.75 82 ARG A C 1
ATOM 739 O O . ARG A 1 82 ? -3.906 -1.316 7.973 1.00 86.75 82 ARG A O 1
ATOM 746 N N . ASN A 1 83 ? -5.145 0.153 9.136 1.00 86.62 83 ASN A N 1
ATOM 747 C CA . ASN A 1 83 ? -4.612 1.333 8.448 1.00 86.62 83 ASN A CA 1
ATOM 748 C C . ASN A 1 83 ? -3.081 1.434 8.587 1.00 86.62 83 ASN A C 1
ATOM 750 O O . ASN A 1 83 ? -2.413 1.853 7.646 1.00 86.62 83 ASN A O 1
ATOM 754 N N . ARG A 1 84 ? -2.519 1.059 9.746 1.00 86.88 84 ARG A N 1
ATOM 755 C CA . ARG A 1 84 ? -1.067 1.029 9.976 1.00 86.88 84 ARG A CA 1
ATOM 756 C C . ARG A 1 84 ? -0.373 0.044 9.038 1.00 86.88 84 ARG A C 1
ATOM 758 O O . ARG A 1 84 ? 0.615 0.418 8.414 1.00 86.88 84 ARG A O 1
ATOM 765 N N . ARG A 1 85 ? -0.905 -1.174 8.904 1.00 89.44 85 ARG A N 1
ATOM 766 C CA . ARG A 1 85 ? -0.367 -2.188 7.983 1.00 89.44 85 ARG A CA 1
ATOM 767 C C . ARG A 1 85 ? -0.463 -1.743 6.533 1.00 89.44 85 ARG A C 1
ATOM 769 O O . ARG A 1 85 ? 0.534 -1.807 5.831 1.00 89.44 85 ARG A O 1
ATOM 776 N N . ASP A 1 86 ? -1.605 -1.199 6.116 1.00 88.62 86 ASP A N 1
ATOM 777 C CA . ASP A 1 86 ? -1.783 -0.708 4.744 1.00 88.62 86 ASP A CA 1
ATOM 778 C C . ASP A 1 86 ? -0.768 0.411 4.414 1.00 88.62 86 ASP A C 1
ATOM 780 O O . ASP A 1 86 ? -0.204 0.469 3.318 1.00 88.62 86 ASP A O 1
ATOM 784 N N . VAL A 1 87 ? -0.491 1.290 5.386 1.00 89.81 87 VAL A N 1
ATOM 785 C CA . VAL A 1 87 ? 0.551 2.323 5.294 1.00 89.81 87 VAL A CA 1
ATOM 786 C C . VAL A 1 87 ? 1.947 1.706 5.182 1.00 89.81 87 VAL A C 1
ATOM 788 O O . VAL A 1 87 ? 2.730 2.142 4.335 1.00 89.81 87 VAL A O 1
ATOM 791 N N . GLU A 1 88 ? 2.266 0.719 6.019 1.00 90.56 88 GLU A N 1
ATOM 792 C CA . GLU A 1 88 ? 3.555 0.021 6.011 1.00 90.56 88 GLU A CA 1
ATOM 793 C C . GLU A 1 88 ? 3.785 -0.692 4.672 1.00 90.56 88 GLU A C 1
ATOM 795 O O . GLU A 1 88 ? 4.788 -0.416 4.014 1.00 90.56 88 GLU A O 1
ATOM 800 N N . GLU A 1 89 ? 2.814 -1.469 4.190 1.00 90.56 89 GLU A N 1
ATOM 801 C CA . GLU A 1 89 ? 2.870 -2.170 2.902 1.00 90.56 89 GLU A CA 1
ATOM 802 C C . GLU A 1 89 ? 3.115 -1.206 1.730 1.00 90.56 89 GLU A C 1
ATOM 804 O O . GLU A 1 89 ? 4.011 -1.418 0.906 1.00 90.56 89 GLU A O 1
ATOM 809 N N . LYS A 1 90 ? 2.367 -0.095 1.659 1.00 89.69 90 LYS A N 1
ATOM 810 C CA . LYS A 1 90 ? 2.573 0.923 0.612 1.00 89.69 90 LYS A CA 1
ATOM 811 C C . LYS A 1 90 ? 3.920 1.629 0.750 1.00 89.69 90 LYS A C 1
ATOM 813 O O . LYS A 1 90 ? 4.546 1.960 -0.259 1.00 89.69 90 LYS A O 1
ATOM 818 N N . SER A 1 91 ? 4.388 1.857 1.975 1.00 91.56 91 SER A N 1
ATOM 819 C CA . SER A 1 91 ? 5.694 2.473 2.215 1.00 91.56 91 SER A CA 1
ATOM 820 C C . SER A 1 91 ? 6.849 1.571 1.771 1.00 91.56 91 SER A C 1
ATOM 822 O O . SER A 1 91 ? 7.807 2.061 1.172 1.00 91.56 91 SER A O 1
ATOM 824 N N . GLU A 1 92 ? 6.735 0.258 1.984 1.00 92.50 92 GLU A N 1
ATOM 825 C CA . GLU A 1 92 ? 7.709 -0.733 1.527 1.00 92.50 92 GLU A CA 1
ATOM 826 C C . GLU A 1 92 ? 7.737 -0.820 -0.000 1.00 92.50 92 GLU A C 1
ATOM 828 O O . GLU A 1 92 ? 8.817 -0.800 -0.600 1.00 92.50 92 GLU A O 1
ATOM 833 N N . GLN A 1 93 ? 6.567 -0.803 -0.648 1.00 91.12 93 GLN A N 1
ATOM 834 C CA . GLN A 1 93 ? 6.464 -0.728 -2.108 1.00 91.12 93 GLN A CA 1
ATOM 835 C C . GLN A 1 93 ? 7.179 0.517 -2.656 1.00 91.12 93 GLN A C 1
ATOM 837 O O . GLN A 1 93 ? 8.061 0.396 -3.508 1.00 91.12 93 GLN A O 1
ATOM 842 N N . LEU A 1 94 ? 6.884 1.705 -2.120 1.00 92.69 94 LEU A N 1
ATOM 843 C CA . LEU A 1 94 ? 7.533 2.959 -2.530 1.00 92.69 94 LEU A CA 1
ATOM 844 C C . LEU A 1 94 ? 9.050 2.937 -2.302 1.00 92.69 94 LEU A C 1
ATOM 846 O O . LEU A 1 94 ? 9.819 3.408 -3.145 1.00 92.69 94 LEU A O 1
ATOM 850 N N . ARG A 1 95 ? 9.490 2.373 -1.173 1.00 92.94 95 ARG A N 1
ATOM 851 C CA . ARG A 1 95 ? 10.909 2.257 -0.826 1.00 92.94 95 ARG A CA 1
ATOM 852 C C . ARG A 1 95 ? 11.651 1.328 -1.780 1.00 92.94 95 ARG A C 1
ATOM 854 O O . ARG A 1 95 ? 12.739 1.682 -2.229 1.00 92.94 95 ARG A O 1
ATOM 861 N N . SER A 1 96 ? 11.067 0.177 -2.111 1.00 92.88 96 SER A N 1
ATOM 862 C CA . SER A 1 96 ? 11.674 -0.789 -3.033 1.00 92.88 96 SER A CA 1
ATOM 863 C C . SER A 1 96 ? 11.868 -0.201 -4.436 1.00 92.88 96 SER A C 1
ATOM 865 O O . SER A 1 96 ? 12.956 -0.313 -5.001 1.00 92.88 96 SER A O 1
ATOM 867 N N . ILE A 1 97 ? 10.869 0.520 -4.960 1.00 92.62 97 ILE A N 1
ATOM 868 C CA . ILE A 1 97 ? 10.963 1.202 -6.260 1.00 92.62 97 ILE A CA 1
ATOM 869 C C . ILE A 1 97 ? 12.032 2.293 -6.228 1.00 92.62 97 ILE A C 1
ATOM 871 O O . ILE A 1 97 ? 12.853 2.376 -7.140 1.00 92.62 97 ILE A O 1
ATOM 875 N N . SER A 1 98 ? 12.066 3.103 -5.167 1.00 94.56 98 SER A N 1
ATOM 876 C CA . SER A 1 98 ? 13.086 4.140 -4.999 1.00 94.56 98 SER A CA 1
ATOM 877 C C . SER A 1 98 ? 14.504 3.559 -4.967 1.00 94.56 98 SER A C 1
ATOM 879 O O . SER A 1 98 ? 15.401 4.121 -5.594 1.00 94.56 98 SER A O 1
ATOM 881 N N . TRP A 1 99 ? 14.711 2.430 -4.283 1.00 94.69 99 TRP A N 1
ATOM 882 C CA . TRP A 1 99 ? 16.004 1.740 -4.247 1.00 94.69 99 TRP A CA 1
ATOM 883 C C . TRP A 1 99 ? 16.416 1.201 -5.620 1.00 94.69 99 TRP A C 1
ATOM 885 O O . TRP A 1 99 ? 17.535 1.457 -6.062 1.00 94.69 99 TRP A O 1
ATOM 895 N N . LEU A 1 100 ? 15.515 0.507 -6.323 1.00 94.69 100 LEU A N 1
ATOM 896 C CA . LEU A 1 100 ? 15.788 -0.020 -7.666 1.00 94.69 100 LEU A CA 1
ATOM 897 C C . LEU A 1 100 ? 16.088 1.100 -8.669 1.00 94.69 100 LEU A C 1
ATOM 899 O O . LEU A 1 100 ? 17.051 1.012 -9.428 1.00 94.69 100 LEU A O 1
ATOM 903 N N . SER A 1 101 ? 15.303 2.175 -8.635 1.00 94.81 101 SER A N 1
ATOM 904 C CA . SER A 1 101 ? 15.517 3.366 -9.461 1.00 94.81 101 SER A CA 1
ATOM 905 C C . SER A 1 101 ? 16.880 4.013 -9.184 1.00 94.81 101 SER A C 1
ATOM 907 O O . SER A 1 101 ? 17.608 4.365 -10.117 1.00 94.81 101 SER A O 1
ATOM 909 N N . GLY A 1 102 ? 17.269 4.103 -7.907 1.00 95.19 102 GLY A N 1
ATOM 910 C CA . GLY A 1 102 ? 18.587 4.584 -7.494 1.00 95.19 102 GLY A CA 1
ATOM 911 C C . GLY A 1 102 ? 19.725 3.761 -8.096 1.00 95.19 102 GLY A C 1
ATOM 912 O O . GLY A 1 102 ? 20.626 4.332 -8.704 1.00 95.19 102 GLY A O 1
ATOM 913 N N . LEU A 1 103 ? 19.648 2.428 -8.019 1.00 95.56 103 LEU A N 1
ATOM 914 C CA . LEU A 1 103 ? 20.661 1.533 -8.595 1.00 95.56 103 LEU A CA 1
ATOM 915 C C . LEU A 1 103 ? 20.794 1.698 -10.116 1.00 95.56 103 LEU A C 1
ATOM 917 O O . LEU A 1 103 ? 21.910 1.811 -10.626 1.00 95.56 103 LEU A O 1
ATOM 921 N N . VAL A 1 104 ? 19.669 1.757 -10.838 1.00 95.56 104 VAL A N 1
ATOM 922 C CA . VAL A 1 104 ? 19.668 1.957 -12.299 1.00 95.56 104 VAL A CA 1
ATOM 923 C C . VAL A 1 104 ? 20.248 3.323 -12.666 1.00 95.56 104 VAL A C 1
ATOM 925 O O . VAL A 1 104 ? 21.039 3.428 -13.606 1.00 95.56 104 VAL A O 1
ATOM 928 N N . THR A 1 105 ? 19.900 4.363 -11.906 1.00 95.88 105 THR A N 1
ATOM 929 C CA . THR A 1 105 ? 20.434 5.720 -12.091 1.00 95.88 105 THR A CA 1
ATOM 930 C C . THR A 1 105 ? 21.945 5.737 -11.894 1.00 95.88 105 THR A C 1
ATOM 932 O O . THR A 1 105 ? 22.665 6.211 -12.770 1.00 95.88 105 THR A O 1
ATOM 935 N N . SER A 1 106 ? 22.435 5.172 -10.787 1.00 94.56 106 SER A N 1
ATOM 936 C CA . SER A 1 106 ? 23.865 5.111 -10.482 1.00 94.56 106 SER A CA 1
ATOM 937 C C . SER A 1 106 ? 24.642 4.363 -11.559 1.00 94.56 106 SER A C 1
ATOM 939 O O . SER A 1 106 ? 25.635 4.887 -12.052 1.00 94.56 106 SER A O 1
ATOM 941 N N . PHE A 1 107 ? 24.164 3.191 -11.986 1.00 94.25 107 PHE A N 1
ATOM 942 C CA . PHE A 1 107 ? 24.800 2.425 -13.060 1.00 94.25 107 PHE A CA 1
ATOM 943 C C . PHE A 1 107 ? 24.815 3.191 -14.393 1.00 94.25 107 PHE A C 1
ATOM 945 O O . PHE A 1 107 ? 25.813 3.208 -15.113 1.00 94.25 107 PHE A O 1
ATOM 952 N N . THR A 1 108 ? 23.713 3.863 -14.727 1.00 94.19 108 THR A N 1
ATOM 953 C CA . THR A 1 108 ? 23.623 4.637 -15.970 1.00 94.19 108 THR A CA 1
ATOM 954 C C . THR A 1 108 ? 24.568 5.839 -15.959 1.00 94.19 108 THR A C 1
ATOM 956 O O . THR A 1 108 ? 25.172 6.148 -16.982 1.00 94.19 108 THR A O 1
ATOM 959 N N . MET A 1 109 ? 24.736 6.497 -14.809 1.00 92.56 109 MET A N 1
ATOM 960 C CA . MET A 1 109 ? 25.647 7.635 -14.662 1.00 92.56 109 MET A CA 1
ATOM 961 C C . MET A 1 109 ? 27.126 7.233 -14.687 1.00 92.56 109 MET A C 1
ATOM 963 O O . MET A 1 109 ? 27.946 8.013 -15.168 1.00 92.56 109 MET A O 1
ATOM 967 N N . THR A 1 110 ? 27.487 6.042 -14.201 1.00 92.38 110 THR A N 1
ATOM 968 C CA . THR A 1 110 ? 28.882 5.569 -14.224 1.00 92.38 110 THR A CA 1
ATOM 969 C C . THR A 1 110 ? 29.304 5.034 -15.590 1.00 92.38 110 THR A C 1
ATOM 971 O O . THR A 1 110 ? 30.466 5.173 -15.964 1.00 92.38 110 THR A O 1
ATOM 974 N N . SER A 1 111 ? 28.372 4.488 -16.378 1.00 89.38 111 SER A N 1
ATOM 975 C CA . SER A 1 111 ? 28.667 3.904 -17.694 1.00 89.38 111 SER A CA 1
ATOM 976 C C . SER A 1 111 ? 29.478 4.836 -18.624 1.00 89.38 111 SER A C 1
ATOM 978 O O . SER A 1 111 ? 30.550 4.436 -19.073 1.00 89.38 111 SER A O 1
ATOM 980 N N . PRO A 1 112 ? 29.091 6.097 -18.899 1.00 86.44 112 PRO A N 1
ATOM 981 C CA . PRO A 1 112 ? 29.876 6.965 -19.783 1.00 86.44 112 PRO A CA 1
ATOM 982 C C . PRO A 1 112 ? 31.329 7.199 -19.343 1.00 86.44 112 PRO A C 1
ATOM 984 O O . PRO A 1 112 ? 32.172 7.471 -20.192 1.00 86.44 112 PRO A O 1
ATOM 987 N N . ILE A 1 113 ? 31.611 7.119 -18.039 1.00 87.50 113 ILE A N 1
ATOM 988 C CA . ILE A 1 113 ? 32.944 7.356 -17.469 1.00 87.50 113 ILE A CA 1
ATOM 989 C C . ILE A 1 113 ? 33.829 6.117 -17.655 1.00 87.50 113 ILE A C 1
ATOM 991 O O . ILE A 1 113 ? 34.992 6.237 -18.029 1.00 87.50 113 ILE A O 1
ATOM 995 N N . GLU A 1 114 ? 33.265 4.928 -17.440 1.00 86.56 114 GLU A N 1
ATOM 996 C CA . GLU A 1 114 ? 33.987 3.652 -17.526 1.00 86.56 114 GLU A CA 1
ATOM 997 C C . GLU A 1 114 ? 34.251 3.216 -18.975 1.00 86.56 114 GLU A C 1
ATOM 999 O O . GLU A 1 114 ? 35.288 2.631 -19.304 1.00 86.56 114 GLU A O 1
ATOM 1004 N N . PHE A 1 115 ? 33.321 3.508 -19.887 1.00 77.19 115 PHE A N 1
ATOM 1005 C CA . PHE A 1 115 ? 33.445 3.112 -21.286 1.00 77.19 115 PHE A CA 1
ATOM 1006 C C . PHE A 1 115 ? 34.160 4.192 -22.096 1.00 77.19 115 PHE A C 1
ATOM 1008 O O . PHE A 1 115 ? 33.545 4.991 -22.796 1.00 77.19 115 PHE A O 1
ATOM 1015 N N . THR A 1 116 ? 35.493 4.177 -22.054 1.00 73.81 116 THR A N 1
ATOM 1016 C CA . THR A 1 116 ? 36.310 4.974 -22.977 1.00 73.81 116 THR A CA 1
ATOM 1017 C C . THR A 1 116 ? 36.109 4.480 -24.417 1.00 73.81 116 THR A C 1
ATOM 1019 O O . THR A 1 116 ? 36.374 3.323 -24.762 1.00 73.81 116 THR A O 1
ATOM 1022 N N . PHE A 1 117 ? 35.580 5.352 -25.276 1.00 68.69 117 PHE A N 1
ATOM 1023 C CA . PHE A 1 117 ? 35.306 5.038 -26.677 1.00 68.69 117 PHE A CA 1
ATOM 1024 C C . PHE A 1 117 ? 36.563 5.292 -27.519 1.00 68.69 117 PHE A C 1
ATOM 1026 O O . PHE A 1 117 ? 36.922 6.438 -27.786 1.00 68.69 117 PHE A O 1
ATOM 1033 N N . ILE A 1 118 ? 37.250 4.223 -27.936 1.00 64.94 118 ILE A N 1
ATOM 1034 C CA . ILE A 1 118 ? 38.425 4.314 -28.817 1.00 64.94 118 ILE A CA 1
ATOM 1035 C C . ILE A 1 118 ? 37.927 4.650 -30.229 1.00 64.94 118 ILE A C 1
ATOM 1037 O O . ILE A 1 118 ? 37.380 3.820 -30.953 1.00 64.94 118 ILE A O 1
ATOM 1041 N N . SER A 1 119 ? 38.035 5.935 -30.551 1.00 58.94 119 SER A N 1
ATOM 1042 C CA . SER A 1 119 ? 37.338 6.619 -31.634 1.00 58.94 119 SER A CA 1
ATOM 1043 C C . SER A 1 119 ? 38.147 6.604 -32.931 1.00 58.94 119 SER A C 1
ATOM 1045 O O . SER A 1 119 ? 39.046 7.425 -33.087 1.00 58.94 119 SER A O 1
ATOM 1047 N N . GLN A 1 120 ? 37.835 5.706 -33.873 1.00 59.72 120 GLN A N 1
ATOM 1048 C CA . GLN A 1 120 ? 38.280 5.877 -35.271 1.00 59.72 120 GLN A CA 1
ATOM 1049 C C . GLN A 1 120 ? 37.218 5.572 -36.349 1.00 59.72 120 GLN A C 1
ATOM 1051 O O . GLN A 1 120 ? 37.431 5.938 -37.499 1.00 59.72 120 GLN A O 1
ATOM 1056 N N . SER A 1 121 ? 36.048 4.990 -36.034 1.00 66.81 121 SER A N 1
ATOM 1057 C CA . SER A 1 121 ? 35.034 4.676 -37.070 1.00 66.81 121 SER A CA 1
ATOM 1058 C C . SER A 1 121 ? 33.571 4.612 -36.593 1.00 66.81 121 SER A C 1
ATOM 1060 O O . SER A 1 121 ? 32.734 3.945 -37.205 1.00 66.81 121 SER A O 1
ATOM 1062 N N . ILE A 1 122 ? 33.214 5.297 -35.500 1.00 76.44 122 ILE A N 1
ATOM 1063 C CA . ILE A 1 122 ? 31.835 5.267 -34.982 1.00 76.44 122 ILE A CA 1
ATOM 1064 C C . ILE A 1 122 ? 30.979 6.317 -35.702 1.00 76.44 122 ILE A C 1
ATOM 1066 O O . ILE A 1 122 ? 31.271 7.509 -35.677 1.00 76.44 122 ILE A O 1
ATOM 1070 N N . SER A 1 123 ? 29.877 5.878 -36.314 1.00 83.56 123 SER A N 1
ATOM 1071 C CA . SER A 1 123 ? 28.883 6.769 -36.921 1.00 83.56 123 SER A CA 1
ATOM 1072 C C . SER A 1 123 ? 28.246 7.689 -35.874 1.00 83.56 123 SER A C 1
ATOM 1074 O O . SER A 1 123 ? 27.745 7.192 -34.860 1.00 83.56 123 SER A O 1
ATOM 1076 N N . ILE A 1 124 ? 28.159 8.990 -36.170 1.00 86.50 124 ILE A N 1
ATOM 1077 C CA . ILE A 1 124 ? 27.559 10.023 -35.302 1.00 86.50 124 ILE A CA 1
ATOM 1078 C C . ILE A 1 124 ? 26.170 9.600 -34.801 1.00 86.50 124 ILE A C 1
ATOM 1080 O O . ILE A 1 124 ? 25.887 9.715 -33.615 1.00 86.50 124 ILE A O 1
ATOM 1084 N N . ALA A 1 125 ? 25.346 8.998 -35.666 1.00 87.00 125 ALA A N 1
ATOM 1085 C CA . ALA A 1 125 ? 24.002 8.536 -35.316 1.00 87.00 125 ALA A CA 1
ATOM 1086 C C . ALA A 1 125 ? 23.963 7.572 -34.109 1.00 87.00 125 ALA A C 1
ATOM 1088 O O . ALA A 1 125 ? 23.102 7.706 -33.240 1.00 87.00 125 ALA A O 1
ATOM 1089 N N . LYS A 1 126 ? 24.916 6.632 -34.012 1.00 85.56 126 LYS A N 1
ATOM 1090 C CA . LYS A 1 126 ? 24.996 5.679 -32.888 1.00 85.56 126 LYS A CA 1
ATOM 1091 C C . LYS A 1 126 ? 25.354 6.400 -31.590 1.00 85.56 126 LYS A C 1
ATOM 1093 O O . LYS A 1 126 ? 24.703 6.181 -30.571 1.00 85.56 126 LYS A O 1
ATOM 1098 N N . LEU A 1 127 ? 26.325 7.310 -31.651 1.00 88.62 127 LEU A N 1
ATOM 1099 C CA . LEU A 1 127 ? 26.750 8.105 -30.501 1.00 88.62 127 LEU A CA 1
ATOM 1100 C C . LEU A 1 127 ? 25.629 9.028 -29.998 1.00 88.62 127 LEU A C 1
ATOM 1102 O O . LEU A 1 127 ? 25.377 9.085 -28.797 1.00 88.62 127 LEU A O 1
ATOM 1106 N N . THR A 1 128 ? 24.912 9.693 -30.909 1.00 90.19 128 THR A N 1
ATOM 1107 C CA . THR A 1 128 ? 23.767 10.546 -30.561 1.00 90.19 128 THR A CA 1
ATOM 1108 C C . THR A 1 128 ? 22.654 9.739 -29.900 1.00 90.19 128 THR A C 1
ATOM 1110 O O . THR A 1 128 ? 22.131 10.164 -28.873 1.00 90.19 128 THR A O 1
ATOM 1113 N N . SER A 1 129 ? 22.320 8.554 -30.427 1.00 90.31 129 SER A N 1
ATOM 1114 C CA . SER A 1 129 ? 21.293 7.698 -29.817 1.00 90.31 129 SER A CA 1
ATOM 1115 C C . SER A 1 129 ? 21.655 7.273 -28.388 1.00 90.31 129 SER A C 1
ATOM 1117 O O . SER A 1 129 ? 20.817 7.368 -27.494 1.00 90.31 129 SER A O 1
ATOM 1119 N N . TYR A 1 130 ? 22.917 6.905 -28.143 1.00 91.62 130 TYR A N 1
ATOM 1120 C CA . TYR A 1 130 ? 23.412 6.577 -26.806 1.00 91.62 130 TYR A CA 1
ATOM 1121 C C . TYR A 1 130 ? 23.320 7.772 -25.853 1.00 91.62 130 TYR A C 1
ATOM 1123 O O . TYR A 1 130 ? 22.800 7.626 -24.750 1.00 91.62 130 TYR A O 1
ATOM 1131 N N . ALA A 1 131 ? 23.754 8.961 -26.284 1.00 91.38 131 ALA A N 1
ATOM 1132 C CA . ALA A 1 131 ? 23.691 10.170 -25.463 1.00 91.38 131 ALA A CA 1
ATOM 1133 C C . ALA A 1 131 ? 22.248 10.535 -25.066 1.00 91.38 131 ALA A C 1
ATOM 1135 O O . ALA A 1 131 ? 22.001 10.917 -23.923 1.00 91.38 131 ALA A O 1
ATOM 1136 N N . ILE A 1 132 ? 21.287 10.362 -25.982 1.00 94.00 132 ILE A N 1
ATOM 1137 C CA . ILE A 1 132 ? 19.862 10.593 -25.711 1.00 94.00 132 ILE A CA 1
ATOM 1138 C C . ILE A 1 132 ? 19.360 9.637 -24.622 1.00 94.00 132 ILE A C 1
ATOM 1140 O O . ILE A 1 132 ? 18.806 10.088 -23.619 1.00 94.00 132 ILE A O 1
ATOM 1144 N N . PHE A 1 133 ? 19.579 8.327 -24.771 1.00 94.06 133 PHE A N 1
ATOM 1145 C CA . PHE A 1 133 ? 19.124 7.358 -23.769 1.00 94.06 133 PHE A CA 1
ATOM 1146 C C . PHE A 1 133 ? 19.852 7.516 -22.426 1.00 94.06 133 PHE A C 1
ATOM 1148 O O . PHE A 1 133 ? 19.218 7.407 -21.378 1.00 94.06 133 PHE A O 1
ATOM 1155 N N . ALA A 1 134 ? 21.145 7.850 -22.443 1.00 92.81 134 ALA A N 1
ATOM 1156 C CA . ALA A 1 134 ? 21.942 8.078 -21.239 1.00 92.81 134 ALA A CA 1
ATOM 1157 C C . ALA A 1 134 ? 21.467 9.300 -20.435 1.00 92.81 134 ALA A C 1
ATOM 1159 O O . ALA A 1 134 ? 21.635 9.323 -19.220 1.00 92.81 134 ALA A O 1
ATOM 1160 N N . ALA A 1 135 ? 20.848 10.293 -21.082 1.00 95.00 135 ALA A N 1
ATOM 1161 C CA . ALA A 1 135 ? 20.238 11.439 -20.408 1.00 95.00 135 ALA A CA 1
ATOM 1162 C C . ALA A 1 135 ? 18.790 11.161 -19.965 1.00 95.00 135 ALA A C 1
ATOM 1164 O O . ALA A 1 135 ? 18.374 11.573 -18.879 1.00 95.00 135 ALA A O 1
ATOM 1165 N N . ILE A 1 136 ? 18.013 10.443 -20.782 1.00 95.94 136 ILE A N 1
ATOM 1166 C CA . ILE A 1 136 ? 16.603 10.145 -20.496 1.00 95.94 136 ILE A CA 1
ATOM 1167 C C . ILE A 1 136 ? 16.466 9.208 -19.293 1.00 95.94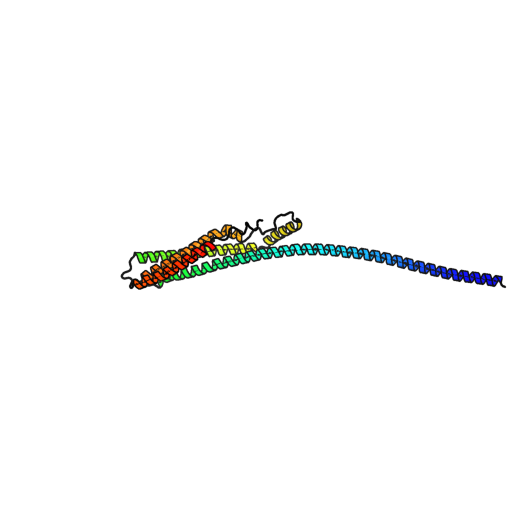 136 ILE A C 1
ATOM 1169 O O . ILE A 1 136 ? 15.648 9.476 -18.413 1.00 95.94 136 ILE A O 1
ATOM 1173 N N . VAL A 1 137 ? 17.268 8.141 -19.224 1.00 96.06 137 VAL A N 1
ATOM 1174 C CA . VAL A 1 137 ? 17.139 7.105 -18.186 1.00 96.06 137 VAL A CA 1
ATOM 1175 C C . VAL A 1 137 ? 17.290 7.680 -16.770 1.00 96.06 137 VAL A C 1
ATOM 1177 O O . VAL A 1 137 ? 16.348 7.531 -15.987 1.00 96.06 137 VAL A O 1
ATOM 1180 N N . PRO A 1 138 ? 18.381 8.394 -16.417 1.00 95.81 138 PRO A N 1
ATOM 1181 C CA . PRO A 1 138 ? 18.511 9.022 -15.103 1.00 95.81 138 PRO A CA 1
ATOM 1182 C C . PRO A 1 138 ? 17.393 10.023 -14.827 1.00 95.81 138 PRO A C 1
ATOM 1184 O O . PRO A 1 138 ? 16.878 10.069 -13.718 1.00 95.81 138 PRO A O 1
ATOM 1187 N N . THR A 1 139 ? 16.974 10.801 -15.828 1.00 96.19 139 THR A N 1
ATOM 1188 C CA . THR A 1 139 ? 15.931 11.820 -15.647 1.00 96.19 139 THR A CA 1
ATOM 1189 C C . THR A 1 139 ? 14.584 11.194 -15.275 1.00 96.19 139 THR A C 1
ATOM 1191 O O . THR A 1 139 ? 13.934 11.626 -14.319 1.00 96.19 139 THR A O 1
ATOM 1194 N N . LEU A 1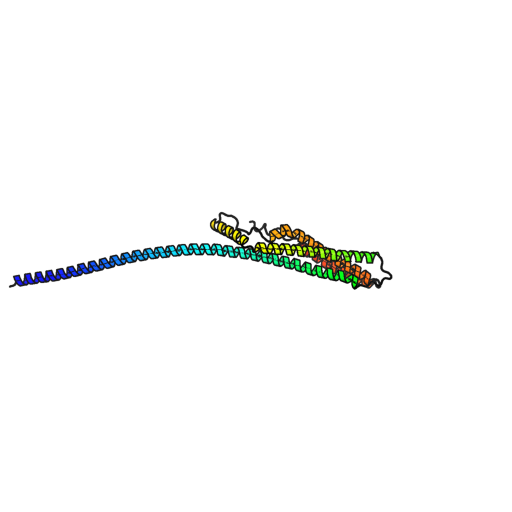 140 ? 14.172 10.138 -15.981 1.00 96.31 140 LEU A N 1
ATOM 1195 C CA . LEU A 1 140 ? 12.941 9.397 -15.682 1.00 96.31 140 LEU A CA 1
ATOM 1196 C C . LEU A 1 140 ? 13.012 8.699 -14.314 1.00 96.31 140 LEU A C 1
ATOM 1198 O O . LEU A 1 140 ? 12.058 8.737 -13.538 1.00 96.31 140 LEU A O 1
ATOM 1202 N N . MET A 1 141 ? 14.162 8.111 -13.987 1.00 95.81 141 MET A N 1
ATOM 1203 C CA . MET A 1 141 ? 14.368 7.406 -12.722 1.00 95.81 141 MET A CA 1
ATOM 1204 C C . MET A 1 141 ? 14.400 8.355 -11.515 1.00 95.81 141 MET A C 1
ATOM 1206 O O . MET A 1 141 ? 13.717 8.116 -10.515 1.00 95.81 141 MET A O 1
ATOM 1210 N N . ILE A 1 142 ? 15.115 9.478 -11.614 1.00 96.25 142 ILE A N 1
ATOM 1211 C CA . ILE A 1 142 ? 15.172 10.506 -10.566 1.00 96.25 142 ILE A CA 1
ATOM 1212 C C . ILE A 1 142 ? 13.788 11.115 -10.341 1.00 96.25 142 ILE A C 1
ATOM 1214 O O . ILE A 1 142 ? 13.362 11.240 -9.194 1.00 96.25 142 ILE A O 1
ATOM 1218 N N . THR A 1 143 ? 13.053 11.451 -11.406 1.00 95.19 143 THR A N 1
ATOM 1219 C CA . THR A 1 143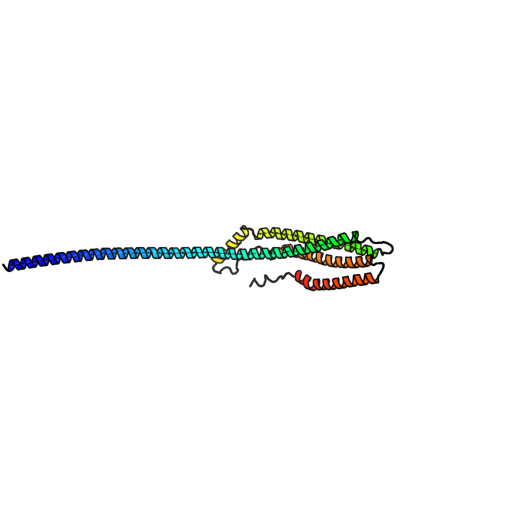 ? 11.692 12.001 -11.271 1.00 95.19 143 THR A CA 1
ATOM 1220 C C . THR A 1 143 ? 10.734 11.003 -10.621 1.00 95.19 143 THR A C 1
ATOM 1222 O O . THR A 1 143 ? 10.012 11.384 -9.699 1.00 95.19 143 THR A O 1
ATOM 1225 N N . SER A 1 144 ? 10.790 9.720 -10.996 1.00 95.31 144 SER A N 1
ATOM 1226 C CA . SER A 1 144 ? 10.054 8.656 -10.299 1.00 95.31 144 SER A CA 1
ATOM 1227 C C . SER A 1 144 ? 10.409 8.601 -8.809 1.00 95.31 144 SER A C 1
ATOM 1229 O O . SER A 1 144 ? 9.519 8.582 -7.960 1.00 95.31 144 SER A O 1
ATOM 1231 N N . THR A 1 145 ? 11.700 8.611 -8.470 1.00 95.25 145 THR A N 1
ATOM 1232 C CA . THR A 1 145 ? 12.173 8.547 -7.079 1.00 95.25 145 THR A CA 1
ATOM 1233 C C . THR A 1 145 ? 11.717 9.751 -6.262 1.00 95.25 145 THR A C 1
ATOM 1235 O O . THR A 1 145 ? 11.253 9.586 -5.135 1.00 95.25 145 THR A O 1
ATOM 1238 N N . ILE A 1 146 ? 11.789 10.957 -6.826 1.00 95.81 146 ILE A N 1
ATOM 1239 C CA . ILE A 1 146 ? 11.327 12.185 -6.171 1.00 95.81 146 ILE A CA 1
ATOM 1240 C C . ILE A 1 146 ? 9.832 12.088 -5.844 1.00 95.81 146 ILE A C 1
ATOM 1242 O O . ILE A 1 146 ? 9.429 12.394 -4.719 1.00 95.81 146 ILE A O 1
ATOM 1246 N N . ILE A 1 147 ? 9.008 11.611 -6.784 1.00 94.50 147 ILE A N 1
ATOM 1247 C CA . ILE A 1 147 ? 7.574 11.412 -6.535 1.00 94.50 147 ILE A CA 1
ATOM 1248 C C . ILE A 1 147 ? 7.364 10.371 -5.426 1.00 94.50 147 ILE A C 1
ATOM 1250 O O . ILE A 1 147 ? 6.583 10.623 -4.506 1.00 94.50 147 ILE A O 1
ATOM 1254 N N . CYS A 1 148 ? 8.094 9.249 -5.441 1.00 93.94 148 CYS A N 1
ATOM 1255 C CA . CYS A 1 148 ? 8.015 8.237 -4.384 1.00 93.94 148 CYS A CA 1
ATOM 1256 C C . CYS A 1 148 ? 8.378 8.799 -2.998 1.00 93.94 148 CYS A C 1
ATOM 1258 O O . CYS A 1 148 ? 7.692 8.501 -2.020 1.00 93.94 148 CYS A O 1
ATOM 1260 N N . VAL A 1 149 ? 9.408 9.647 -2.901 1.00 94.06 149 VAL A N 1
ATOM 1261 C CA . VAL A 1 149 ? 9.816 10.297 -1.644 1.00 94.06 149 VAL A CA 1
ATOM 1262 C C . VAL A 1 149 ? 8.743 11.272 -1.149 1.00 94.06 149 VAL A C 1
ATOM 1264 O O . VAL A 1 149 ? 8.404 11.264 0.037 1.00 94.06 149 VAL A O 1
ATOM 1267 N N . TYR A 1 150 ? 8.151 12.079 -2.037 1.00 94.94 150 TYR A N 1
ATOM 1268 C CA . TYR A 1 150 ? 7.048 12.967 -1.657 1.00 94.94 150 TYR A CA 1
ATOM 1269 C C . TYR A 1 150 ? 5.795 12.197 -1.230 1.00 94.94 150 TYR A C 1
ATOM 1271 O O . TYR A 1 150 ? 5.141 12.588 -0.258 1.00 94.94 150 TYR A O 1
ATOM 1279 N N . LEU A 1 151 ? 5.471 11.093 -1.909 1.00 93.50 151 LEU A N 1
ATOM 1280 C CA . LEU A 1 151 ? 4.380 10.198 -1.522 1.00 93.50 151 LEU A CA 1
ATOM 1281 C C . LEU A 1 151 ? 4.627 9.591 -0.142 1.00 93.50 151 LEU A C 1
ATOM 1283 O O . LEU A 1 151 ? 3.748 9.672 0.715 1.00 93.50 151 LEU A O 1
ATOM 1287 N N . LEU A 1 152 ? 5.832 9.080 0.114 1.00 92.62 152 LEU A N 1
ATOM 1288 C CA . LEU A 1 152 ? 6.213 8.551 1.422 1.00 92.62 152 LEU A CA 1
ATOM 1289 C C . LEU A 1 152 ? 6.063 9.615 2.521 1.00 92.62 152 LEU A C 1
ATOM 1291 O O . LEU A 1 152 ? 5.460 9.353 3.561 1.00 92.62 152 LEU A O 1
ATOM 1295 N N . GLY A 1 153 ? 6.521 10.845 2.271 1.00 91.44 153 GLY A N 1
ATOM 1296 C CA . GLY A 1 153 ? 6.346 11.964 3.200 1.00 91.44 153 GLY A CA 1
ATOM 1297 C C . GLY A 1 153 ? 4.874 12.294 3.483 1.00 91.44 153 GLY A C 1
ATOM 1298 O O . GLY A 1 153 ? 4.499 12.530 4.636 1.00 91.44 153 GLY A O 1
ATOM 1299 N N . ARG A 1 154 ? 4.012 12.267 2.454 1.00 91.12 154 ARG A N 1
ATOM 1300 C CA . ARG A 1 154 ? 2.558 12.460 2.611 1.00 91.12 154 ARG A CA 1
ATOM 1301 C C . ARG A 1 154 ? 1.930 11.349 3.452 1.00 91.12 154 ARG A C 1
ATOM 1303 O O . ARG A 1 154 ? 1.169 11.660 4.368 1.00 91.12 154 ARG A O 1
ATOM 1310 N N . ILE A 1 155 ? 2.268 10.089 3.182 1.00 90.50 155 ILE A N 1
ATOM 1311 C CA . ILE A 1 155 ? 1.751 8.929 3.920 1.00 90.50 155 ILE A CA 1
ATOM 1312 C C . ILE A 1 155 ? 2.165 8.996 5.391 1.00 90.50 155 ILE A C 1
ATOM 1314 O O . ILE A 1 155 ? 1.309 8.883 6.263 1.00 90.50 155 ILE A O 1
ATOM 1318 N N . LEU A 1 156 ? 3.442 9.262 5.685 1.00 87.69 156 LEU A N 1
ATOM 1319 C CA . LEU A 1 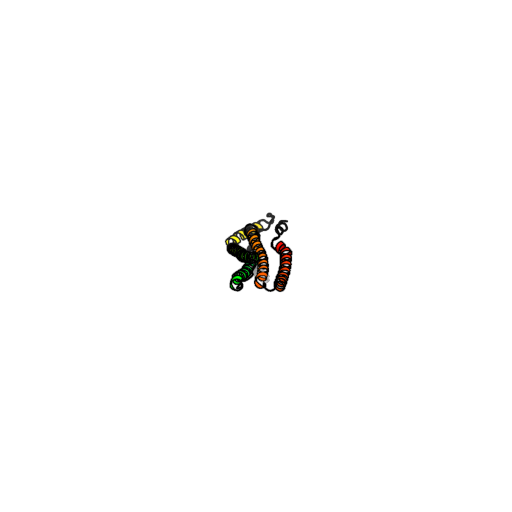156 ? 3.942 9.362 7.061 1.00 87.69 156 LEU A CA 1
ATOM 1320 C C . LEU A 1 156 ? 3.269 10.500 7.840 1.00 87.69 156 LEU A C 1
ATOM 1322 O O . LEU A 1 156 ? 2.943 10.344 9.019 1.00 87.69 156 LEU A O 1
ATOM 1326 N N . LYS A 1 157 ? 3.013 11.641 7.186 1.00 87.12 157 LYS A N 1
ATOM 1327 C CA . LYS A 1 157 ? 2.281 12.759 7.800 1.00 87.12 157 LYS A CA 1
ATOM 1328 C C . LYS A 1 157 ? 0.837 12.377 8.140 1.00 87.12 157 LYS A C 1
ATOM 1330 O O . LYS A 1 157 ? 0.352 12.756 9.203 1.00 87.12 157 LYS A O 1
ATOM 1335 N N . MET A 1 158 ? 0.159 11.629 7.268 1.00 81.44 158 MET A N 1
ATOM 1336 C CA . MET A 1 158 ? -1.204 11.151 7.530 1.00 81.44 158 MET A CA 1
ATOM 1337 C C . MET A 1 158 ? -1.242 10.021 8.562 1.00 81.44 158 MET A C 1
ATOM 1339 O O . MET A 1 158 ? -2.149 10.011 9.387 1.00 81.44 158 MET A O 1
ATOM 1343 N N . GLY A 1 159 ? -0.240 9.136 8.572 1.00 79.19 159 GLY A N 1
ATOM 1344 C CA . GLY A 1 159 ? -0.058 8.069 9.563 1.00 79.19 159 GLY A CA 1
ATOM 1345 C C . GLY A 1 159 ? -0.201 8.580 10.995 1.00 79.19 159 GLY A C 1
ATOM 1346 O O . GLY A 1 159 ? -0.998 8.065 11.775 1.00 79.19 159 GLY A O 1
ATOM 1347 N N . LYS A 1 160 ? 0.478 9.692 11.303 1.00 78.38 160 LYS A N 1
ATOM 1348 C CA . LYS A 1 160 ? 0.402 10.358 12.615 1.00 78.38 160 LYS A CA 1
ATOM 1349 C C . LYS A 1 160 ? -0.999 10.858 12.974 1.00 78.38 160 LYS A C 1
ATOM 1351 O O . LYS A 1 160 ? -1.329 10.937 14.149 1.00 78.38 160 LYS A O 1
ATOM 1356 N N . MET A 1 161 ? -1.825 11.198 11.984 1.00 73.12 161 MET A N 1
ATOM 1357 C CA . MET A 1 161 ? -3.196 11.659 12.220 1.00 73.12 161 MET A CA 1
ATOM 1358 C C . MET A 1 161 ? -4.195 10.517 12.440 1.00 73.12 161 MET A C 1
ATOM 1360 O O . MET A 1 161 ? -5.252 10.771 13.012 1.00 73.12 161 MET A O 1
ATOM 1364 N N . PHE A 1 162 ? -3.898 9.285 12.008 1.00 67.94 162 PHE A N 1
ATOM 1365 C CA . PHE A 1 162 ? -4.766 8.127 12.270 1.00 67.94 162 PHE A CA 1
ATOM 1366 C C . PHE A 1 162 ? -4.673 7.638 13.719 1.00 67.94 162 PHE A C 1
ATOM 1368 O O . PHE A 1 162 ? -5.652 7.127 14.248 1.00 67.94 162 PHE A O 1
ATOM 1375 N N . VAL A 1 163 ? -3.528 7.854 14.370 1.00 66.81 163 VAL A N 1
ATOM 1376 C CA . VAL A 1 163 ? -3.273 7.478 15.774 1.00 66.81 163 VAL A CA 1
ATOM 1377 C C . VAL A 1 163 ? -3.642 8.617 16.743 1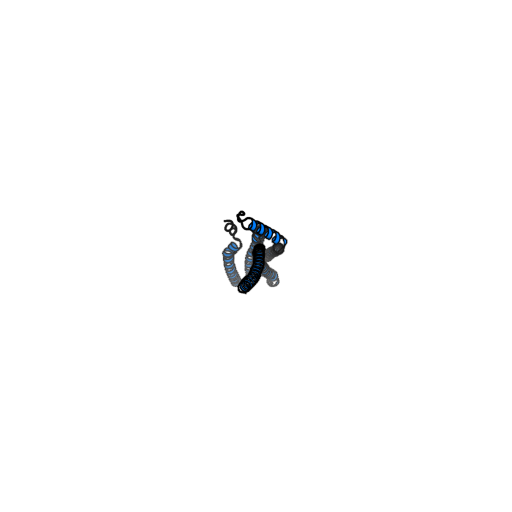.00 66.81 163 VAL A C 1
ATOM 1379 O O . VAL A 1 163 ? -3.347 8.561 17.929 1.00 66.81 163 VAL A O 1
ATOM 1382 N N . ALA A 1 164 ? -4.275 9.688 16.257 1.00 76.06 164 ALA A N 1
ATOM 1383 C CA . ALA A 1 164 ? -4.626 10.822 17.103 1.00 76.06 164 ALA A CA 1
ATOM 1384 C C . ALA A 1 164 ? -5.752 10.458 18.085 1.00 76.06 164 ALA A C 1
ATOM 1386 O O . ALA A 1 164 ? -6.831 10.037 17.667 1.00 76.06 164 ALA A O 1
ATOM 1387 N N . GLU A 1 165 ? -5.523 10.723 19.371 1.00 76.50 165 GLU A N 1
ATOM 1388 C CA . GLU A 1 165 ? -6.460 10.477 20.479 1.00 76.50 165 GLU A CA 1
ATOM 1389 C C . GLU A 1 165 ? -7.839 11.113 20.230 1.00 76.50 165 GLU A C 1
ATOM 1391 O O . GLU A 1 165 ? -8.875 10.484 20.413 1.00 76.50 165 GLU A O 1
ATOM 1396 N N . HIS A 1 166 ? -7.874 12.312 19.645 1.00 80.31 166 HIS A N 1
ATOM 1397 C CA . HIS A 1 166 ? -9.133 12.972 19.299 1.00 80.31 166 HIS A CA 1
ATOM 1398 C C . HIS A 1 166 ? -9.984 12.194 18.272 1.00 80.31 166 HIS A C 1
ATOM 1400 O O . HIS A 1 166 ? -11.215 12.242 18.296 1.00 80.31 166 HIS A O 1
ATOM 1406 N N . ALA A 1 167 ? -9.352 11.473 17.338 1.00 78.75 167 ALA A N 1
ATOM 1407 C CA . ALA A 1 167 ? -10.081 10.660 16.364 1.00 78.75 167 ALA A CA 1
ATOM 1408 C C . ALA A 1 167 ? -10.694 9.415 17.022 1.00 78.75 167 ALA A C 1
ATOM 1410 O O . ALA A 1 167 ? -11.802 9.014 16.650 1.00 78.75 167 ALA A O 1
ATOM 1411 N N . GLU A 1 168 ? -10.004 8.861 18.023 1.00 82.94 168 GLU A N 1
ATOM 1412 C CA . GLU A 1 168 ? -10.516 7.788 18.868 1.00 82.94 168 GLU A CA 1
ATOM 1413 C C . GLU A 1 168 ? -11.750 8.262 19.644 1.00 82.94 168 GLU A C 1
ATOM 1415 O O . GLU A 1 168 ? -12.803 7.639 19.543 1.00 82.94 168 GLU A O 1
ATOM 1420 N N . GLU A 1 169 ? -11.677 9.407 20.329 1.00 83.50 169 GLU A N 1
ATOM 1421 C CA . GLU A 1 169 ? -12.792 9.970 21.107 1.00 83.50 169 GLU A CA 1
ATOM 1422 C C . GLU A 1 169 ? -14.072 10.149 20.276 1.00 83.50 169 GLU A C 1
ATOM 1424 O O . GLU A 1 169 ? -15.171 9.767 20.697 1.00 83.50 169 GLU A O 1
ATOM 1429 N N . VAL A 1 170 ? -13.941 10.706 19.067 1.00 85.56 170 VAL A N 1
ATOM 1430 C CA . VAL A 1 170 ? -15.075 10.915 18.155 1.00 85.56 170 VAL A CA 1
ATOM 1431 C C . VAL A 1 170 ? -15.691 9.578 17.737 1.00 85.56 170 VAL A C 1
ATOM 1433 O O . VAL A 1 170 ? -16.919 9.462 17.675 1.00 85.56 170 VAL A O 1
ATOM 1436 N N . PHE A 1 171 ? -14.864 8.563 17.477 1.00 86.62 171 PHE A N 1
ATOM 1437 C CA . PHE A 1 171 ? -15.329 7.221 17.136 1.00 86.62 171 PHE A CA 1
ATOM 1438 C C . PHE A 1 171 ? -16.003 6.525 18.328 1.00 86.62 171 PHE A C 1
ATOM 1440 O O . PHE A 1 171 ? -17.086 5.956 18.171 1.00 86.62 171 PHE A O 1
ATOM 1447 N N . MET A 1 172 ? -15.433 6.637 19.532 1.00 86.06 172 MET A N 1
ATOM 1448 C CA . MET A 1 172 ? -16.028 6.105 20.764 1.00 86.06 172 MET A CA 1
ATOM 1449 C C . MET A 1 172 ? -17.409 6.706 21.009 1.00 86.06 172 MET A C 1
ATOM 1451 O O . MET A 1 172 ? -18.362 5.978 21.283 1.00 86.06 172 MET A O 1
ATOM 1455 N N . LYS A 1 173 ? -17.556 8.026 20.832 1.00 85.56 173 LYS A N 1
ATOM 1456 C CA . LYS A 1 173 ? -18.849 8.704 20.978 1.00 85.56 173 LYS A CA 1
ATOM 1457 C C . LYS A 1 173 ? -19.890 8.163 19.995 1.00 85.56 173 LYS A C 1
ATOM 1459 O O . LYS A 1 173 ? -21.033 7.943 20.384 1.00 85.56 173 LYS A O 1
ATOM 1464 N N . GLN A 1 174 ? -19.503 7.905 18.745 1.00 86.19 174 GLN A N 1
ATOM 1465 C CA . GLN A 1 174 ? -20.394 7.311 17.740 1.00 86.19 174 GLN A CA 1
ATOM 1466 C C . GLN A 1 174 ? -20.795 5.874 18.095 1.00 86.19 174 GLN A C 1
ATOM 1468 O O . GLN A 1 174 ? -21.964 5.521 17.951 1.00 86.19 174 GLN A O 1
ATOM 1473 N N . CYS A 1 175 ? -19.866 5.067 18.613 1.00 85.12 175 CYS A N 1
ATOM 1474 C CA . CYS A 1 175 ? -20.155 3.708 19.076 1.00 85.12 175 CYS A CA 1
ATOM 1475 C C . CYS A 1 175 ? -21.103 3.696 20.281 1.00 85.12 175 CYS A C 1
ATOM 1477 O O . CYS A 1 175 ? -22.039 2.896 20.318 1.00 85.12 175 CYS A O 1
ATOM 1479 N N . CYS A 1 176 ? -20.923 4.618 21.230 1.00 82.88 176 CYS A N 1
ATOM 1480 C CA . CYS A 1 176 ? -21.833 4.782 22.361 1.00 82.88 176 CYS A CA 1
ATOM 1481 C C . CYS A 1 176 ? -23.243 5.183 21.906 1.00 82.88 176 CYS A C 1
ATOM 1483 O O . CYS A 1 176 ? -24.220 4.593 22.365 1.00 82.88 176 CYS A O 1
ATOM 1485 N N . LEU A 1 177 ? -23.354 6.137 20.971 1.00 85.19 177 LEU A N 1
ATOM 1486 C CA . LEU A 1 177 ? -24.641 6.541 20.391 1.00 85.19 177 LEU A CA 1
ATOM 1487 C C . LEU A 1 177 ? -25.323 5.378 19.655 1.00 85.19 177 LEU A C 1
ATOM 1489 O O . LEU A 1 177 ? -26.520 5.172 19.824 1.00 85.19 177 LEU A O 1
ATOM 1493 N N . PHE A 1 178 ? -24.561 4.587 18.895 1.00 85.12 178 PHE A N 1
ATOM 1494 C CA . PHE A 1 178 ? -25.072 3.405 18.199 1.00 85.12 178 PHE A CA 1
ATOM 1495 C C . PHE A 1 178 ? -25.541 2.314 19.173 1.00 85.12 178 PHE A C 1
ATOM 1497 O O . PHE A 1 178 ? -26.618 1.753 19.011 1.00 85.12 178 PHE A O 1
ATOM 1504 N N . SER A 1 179 ? -24.780 2.045 20.238 1.00 81.62 179 SER A N 1
ATOM 1505 C CA . SER A 1 179 ? -25.193 1.075 21.257 1.00 81.62 179 SER A CA 1
ATOM 1506 C C . SER A 1 179 ? -26.438 1.519 22.032 1.00 81.62 179 SER A C 1
ATOM 1508 O O . SER A 1 179 ? -27.167 0.661 22.524 1.00 81.62 179 SER A O 1
ATOM 1510 N N . GLY A 1 180 ? -26.663 2.828 22.179 1.00 79.56 180 GLY A N 1
ATOM 1511 C CA . GLY A 1 180 ? -27.854 3.377 22.827 1.00 79.56 180 GLY A CA 1
ATOM 1512 C C . GLY A 1 180 ? -29.095 3.399 21.933 1.00 79.56 180 GLY A C 1
ATOM 1513 O O . GLY A 1 180 ? -30.199 3.551 22.444 1.00 79.56 180 GLY A O 1
ATOM 1514 N N . SER A 1 181 ? -28.938 3.237 20.616 1.00 80.06 181 SER A N 1
ATOM 1515 C CA . SER A 1 181 ? -30.031 3.401 19.655 1.00 80.06 181 SER A CA 1
ATOM 1516 C C . SER A 1 181 ? -30.855 2.126 19.412 1.00 80.06 181 SER A C 1
ATOM 1518 O O . SER A 1 181 ? -31.781 2.165 18.603 1.00 80.06 181 SER A O 1
ATOM 1520 N N . ASN A 1 182 ? -30.559 1.010 20.102 1.00 69.81 182 ASN A N 1
ATOM 1521 C CA . ASN A 1 182 ? -31.278 -0.279 20.023 1.00 69.81 182 ASN A CA 1
ATOM 1522 C C . ASN A 1 182 ? -31.637 -0.717 18.583 1.00 69.81 182 ASN A C 1
ATOM 1524 O O . ASN A 1 182 ? -32.720 -1.241 18.337 1.00 69.81 182 ASN A O 1
ATOM 1528 N N . GLY A 1 183 ? -30.739 -0.486 17.616 1.00 63.66 183 GLY A N 1
ATOM 1529 C CA . GLY A 1 183 ? -30.930 -0.902 16.219 1.00 63.66 183 GLY A CA 1
ATOM 1530 C C . GLY A 1 183 ? -31.726 0.068 15.337 1.00 63.66 183 GLY A C 1
ATOM 1531 O O . GLY A 1 183 ? -32.024 -0.263 14.196 1.00 63.66 183 GLY A O 1
ATOM 1532 N N . THR A 1 184 ? -32.042 1.276 15.814 1.00 68.00 184 THR A N 1
ATOM 1533 C CA . THR A 1 184 ? -32.663 2.323 14.974 1.00 68.00 184 THR A CA 1
ATOM 1534 C C . THR A 1 184 ? -31.689 2.945 13.969 1.00 68.00 184 THR A C 1
ATOM 1536 O O . THR A 1 184 ? -32.127 3.500 12.962 1.00 68.00 184 THR A O 1
ATOM 1539 N N . LEU A 1 185 ? -30.370 2.841 14.200 1.00 68.31 185 LEU A N 1
ATOM 1540 C CA . LEU A 1 185 ? -29.375 3.187 13.184 1.00 68.31 185 LEU A CA 1
ATOM 1541 C C . LEU A 1 185 ? -29.118 1.975 12.275 1.00 68.31 185 LEU A C 1
ATOM 1543 O O . LEU A 1 185 ? -28.674 0.942 12.775 1.00 68.31 185 LEU A O 1
ATOM 1547 N N . PRO A 1 186 ? -29.315 2.106 10.951 1.00 66.56 186 PRO A N 1
ATOM 1548 C CA . PRO A 1 186 ? -29.169 0.987 10.025 1.00 66.56 186 PRO A CA 1
ATOM 1549 C C . PRO A 1 186 ? -27.709 0.578 9.786 1.00 66.56 186 PRO A C 1
ATOM 1551 O O . PRO A 1 186 ? -27.467 -0.530 9.320 1.00 66.56 186 PRO A O 1
ATOM 1554 N N . THR A 1 187 ? -26.724 1.436 10.088 1.00 69.75 187 THR A N 1
ATOM 1555 C CA . THR A 1 187 ? -25.317 1.178 9.750 1.00 69.75 187 THR A CA 1
ATOM 1556 C C . THR A 1 187 ? -24.382 1.267 10.958 1.00 69.75 187 THR A C 1
ATOM 1558 O O . THR A 1 187 ? -24.481 2.205 11.757 1.00 69.75 187 THR A O 1
ATOM 1561 N N . PRO A 1 188 ? -23.441 0.311 11.103 1.00 76.62 188 PRO A N 1
ATOM 1562 C CA . PRO A 1 188 ? -22.437 0.368 12.154 1.00 76.62 188 PRO A CA 1
ATOM 1563 C C . PRO A 1 188 ? -21.493 1.560 11.925 1.00 76.62 188 PRO A C 1
ATOM 1565 O O . PRO A 1 188 ? -21.158 1.871 10.775 1.00 76.62 188 PRO A O 1
ATOM 1568 N N . PRO A 1 189 ? -21.026 2.229 12.995 1.00 78.94 189 PRO A N 1
ATOM 1569 C CA . PRO A 1 189 ? -20.114 3.358 12.870 1.00 78.94 189 PRO A CA 1
ATOM 1570 C C . PRO A 1 189 ? -18.800 2.907 12.221 1.00 78.94 189 PRO A C 1
ATOM 1572 O O . PRO A 1 189 ? -18.111 2.016 12.715 1.00 78.94 189 PRO A O 1
ATOM 1575 N N . LYS A 1 190 ? -18.447 3.543 11.100 1.00 77.56 190 LYS A N 1
ATOM 1576 C CA . LYS A 1 190 ? -17.163 3.373 10.410 1.00 77.56 190 LYS A CA 1
ATOM 1577 C C . LYS A 1 190 ? -16.323 4.644 10.616 1.00 77.56 190 LYS A C 1
ATOM 1579 O O . LYS A 1 190 ? -16.872 5.749 10.533 1.00 77.56 190 LYS A O 1
ATOM 1584 N N . PRO A 1 191 ? -15.005 4.541 10.864 1.00 76.19 191 PRO A N 1
ATOM 1585 C CA . PRO A 1 191 ? -14.159 5.723 10.988 1.00 76.19 191 PRO A CA 1
ATOM 1586 C C . PRO A 1 191 ? -14.183 6.545 9.690 1.00 76.19 191 PRO A C 1
ATOM 1588 O O . PRO A 1 191 ? -13.991 6.021 8.596 1.00 76.19 191 PRO A O 1
ATOM 1591 N N . ARG A 1 192 ? -14.416 7.861 9.804 1.00 68.38 192 ARG A N 1
ATOM 1592 C CA . ARG A 1 192 ? -14.588 8.767 8.647 1.00 68.38 192 ARG A CA 1
ATOM 1593 C C . ARG A 1 192 ? -13.346 8.896 7.758 1.00 68.38 192 ARG A C 1
ATOM 1595 O O . ARG A 1 192 ? -13.470 9.272 6.594 1.00 68.38 192 ARG A O 1
ATOM 1602 N N . ARG A 1 193 ? -12.157 8.657 8.314 1.00 70.50 193 ARG A N 1
ATOM 1603 C CA . ARG A 1 193 ? -10.866 8.792 7.629 1.00 70.50 193 ARG A CA 1
ATOM 1604 C C . ARG A 1 193 ? -10.212 7.417 7.552 1.00 70.50 193 ARG A C 1
ATOM 1606 O O . ARG A 1 193 ? -9.586 6.991 8.514 1.00 70.50 193 ARG A O 1
ATOM 1613 N N . THR A 1 194 ? -10.377 6.738 6.424 1.00 78.69 194 THR A N 1
ATOM 1614 C CA . THR A 1 194 ? -9.649 5.506 6.100 1.00 78.69 194 THR A CA 1
ATOM 1615 C C . THR A 1 194 ? -8.442 5.833 5.229 1.00 78.69 194 THR A C 1
ATOM 1617 O O . THR A 1 194 ? -8.472 6.797 4.454 1.00 78.69 194 THR A O 1
ATOM 1620 N N . PHE A 1 195 ? -7.373 5.047 5.366 1.00 82.00 195 PHE A N 1
ATOM 1621 C CA . PHE A 1 195 ? -6.189 5.197 4.524 1.00 82.00 195 PHE A CA 1
ATOM 1622 C C . PHE A 1 195 ? -6.525 4.985 3.043 1.00 82.00 195 PHE A C 1
ATOM 1624 O O . PHE A 1 195 ? -6.150 5.821 2.225 1.00 82.00 195 PHE A O 1
ATOM 1631 N N . GLU A 1 196 ? -7.321 3.957 2.729 1.00 81.31 196 GLU A N 1
ATOM 1632 C CA . GLU A 1 196 ? -7.790 3.636 1.371 1.00 81.31 196 GLU A CA 1
ATOM 1633 C C . GLU A 1 196 ? -8.389 4.870 0.670 1.00 81.31 196 GLU A C 1
ATOM 1635 O O . GLU A 1 196 ? -7.908 5.304 -0.373 1.00 81.31 196 GLU A O 1
ATOM 1640 N N . ARG A 1 197 ? -9.350 5.550 1.309 1.00 82.00 197 ARG A N 1
ATOM 1641 C CA . ARG A 1 197 ? -9.996 6.731 0.718 1.00 82.00 197 ARG A CA 1
ATOM 1642 C C . ARG A 1 197 ? -9.037 7.909 0.541 1.00 82.00 197 ARG A C 1
ATOM 1644 O O . ARG A 1 197 ? -9.176 8.691 -0.398 1.00 82.00 197 ARG A O 1
ATOM 1651 N N . PHE A 1 198 ? -8.100 8.096 1.469 1.00 85.69 198 PHE A N 1
ATOM 1652 C CA . PHE A 1 198 ? -7.082 9.137 1.329 1.00 85.69 198 PHE A CA 1
ATOM 1653 C C . PHE A 1 198 ? -6.154 8.844 0.146 1.00 85.69 198 PHE A C 1
ATOM 1655 O O . PHE A 1 198 ? -5.845 9.754 -0.630 1.00 85.69 198 PHE A O 1
ATOM 1662 N N . TRP A 1 199 ? -5.733 7.587 0.027 1.00 87.25 199 TRP A N 1
ATOM 1663 C CA . TRP A 1 199 ? -4.856 7.111 -1.025 1.00 87.25 199 TRP A CA 1
ATOM 1664 C C . TRP A 1 199 ? -5.494 7.317 -2.401 1.00 87.25 199 TRP A C 1
ATOM 1666 O O . TRP A 1 199 ? -4.899 7.992 -3.241 1.00 87.25 199 TRP A O 1
ATOM 1676 N N . ASP A 1 200 ? -6.743 6.885 -2.574 1.00 85.88 200 ASP A N 1
ATOM 1677 C CA . ASP A 1 200 ? -7.481 7.012 -3.835 1.00 85.88 200 ASP A CA 1
ATOM 1678 C C . ASP A 1 200 ? -7.606 8.469 -4.300 1.00 85.88 200 ASP A C 1
ATOM 1680 O O . ASP A 1 200 ? -7.401 8.789 -5.468 1.00 85.88 200 ASP A O 1
ATOM 1684 N N . ILE A 1 201 ? -7.915 9.388 -3.378 1.00 84.56 201 ILE A N 1
ATOM 1685 C CA . ILE A 1 201 ? -8.181 10.790 -3.732 1.00 84.56 201 ILE A CA 1
ATOM 1686 C C . ILE A 1 201 ? -6.889 11.561 -4.029 1.00 84.56 201 ILE A C 1
ATOM 1688 O O . ILE A 1 201 ? -6.897 12.472 -4.858 1.00 84.56 201 ILE A O 1
ATOM 1692 N N . ARG A 1 202 ? -5.796 11.281 -3.307 1.00 85.50 202 ARG A N 1
ATOM 1693 C CA . ARG A 1 202 ? -4.611 12.163 -3.306 1.00 85.50 202 ARG A CA 1
ATOM 1694 C C . ARG A 1 202 ? -3.309 11.522 -3.744 1.00 85.50 202 ARG A C 1
ATOM 1696 O O . ARG A 1 202 ? -2.392 12.262 -4.092 1.00 85.50 202 ARG A O 1
ATOM 1703 N N . CYS A 1 203 ? -3.190 10.206 -3.657 1.00 87.69 203 CYS A N 1
ATOM 1704 C CA . CYS A 1 203 ? -1.933 9.508 -3.893 1.00 87.69 203 CYS A CA 1
ATOM 1705 C C . CYS A 1 203 ? -1.976 8.648 -5.151 1.00 87.69 203 CYS A C 1
ATOM 1707 O O . CYS A 1 203 ? -0.946 8.564 -5.808 1.00 87.69 203 CYS A O 1
ATOM 1709 N N . GLU A 1 204 ? -3.128 8.087 -5.525 1.00 88.75 204 GLU A N 1
ATOM 1710 C CA . GLU A 1 204 ? -3.210 7.116 -6.624 1.00 88.75 204 GLU A CA 1
ATOM 1711 C C . GLU A 1 204 ? -2.711 7.696 -7.954 1.00 88.75 204 GLU A C 1
ATOM 1713 O O . GLU A 1 204 ? -1.836 7.120 -8.588 1.00 88.75 204 GLU A O 1
ATOM 1718 N N . ASN A 1 205 ? -3.146 8.902 -8.330 1.00 88.94 205 ASN A N 1
ATOM 1719 C CA . ASN A 1 205 ? -2.701 9.535 -9.579 1.00 88.94 205 ASN A CA 1
ATOM 1720 C C . ASN A 1 205 ? -1.189 9.847 -9.596 1.00 88.94 205 ASN A C 1
ATOM 1722 O O . ASN A 1 205 ? -0.523 9.731 -10.623 1.00 88.94 205 ASN A O 1
ATOM 1726 N N . ASP A 1 206 ? -0.631 10.267 -8.459 1.00 92.12 206 ASP A N 1
ATOM 1727 C CA . ASP A 1 206 ? 0.802 10.559 -8.347 1.00 92.12 206 ASP A CA 1
ATOM 1728 C C . ASP A 1 206 ? 1.623 9.254 -8.346 1.00 92.12 206 ASP A C 1
ATOM 1730 O O . ASP A 1 206 ? 2.695 9.190 -8.949 1.00 92.12 206 ASP A O 1
ATOM 1734 N N . TRP A 1 207 ? 1.096 8.193 -7.728 1.00 91.38 207 TRP A N 1
ATOM 1735 C CA . TRP A 1 207 ? 1.671 6.850 -7.736 1.00 91.38 207 TRP A CA 1
ATOM 1736 C C . TRP A 1 207 ? 1.695 6.247 -9.138 1.00 91.38 207 TRP A C 1
ATOM 1738 O O . TRP A 1 207 ? 2.747 5.785 -9.577 1.00 91.38 207 TRP A O 1
ATOM 1748 N N . GLU A 1 208 ? 0.579 6.303 -9.867 1.00 90.44 208 GLU A N 1
ATOM 1749 C CA . GLU A 1 208 ? 0.510 5.812 -11.242 1.00 90.44 208 GLU A CA 1
ATOM 1750 C C . GLU A 1 208 ? 1.563 6.497 -12.112 1.00 90.44 208 GLU A C 1
ATOM 1752 O O . GLU A 1 208 ? 2.315 5.823 -12.814 1.00 90.44 208 GLU A O 1
ATOM 1757 N N . LYS A 1 209 ? 1.684 7.829 -12.025 1.00 91.00 209 LYS A N 1
ATOM 1758 C CA . LYS A 1 209 ? 2.709 8.587 -12.758 1.00 91.00 209 LYS A CA 1
ATOM 1759 C C . LYS A 1 209 ? 4.123 8.142 -12.399 1.00 91.00 209 LYS A C 1
ATOM 1761 O O . LYS A 1 209 ? 4.925 7.935 -13.306 1.00 91.00 209 LYS A O 1
ATOM 1766 N N . ALA A 1 210 ? 4.431 7.980 -11.111 1.00 92.94 210 ALA A N 1
ATOM 1767 C CA . ALA A 1 210 ? 5.737 7.485 -10.677 1.00 92.94 210 ALA A CA 1
ATOM 1768 C C . ALA A 1 210 ? 6.019 6.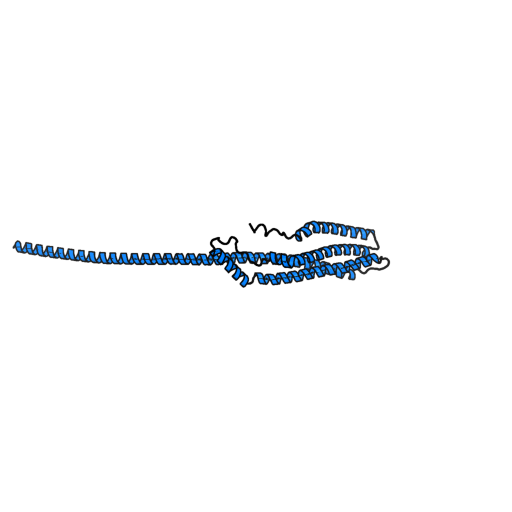094 -11.259 1.00 92.94 210 ALA A C 1
ATOM 1770 O O . ALA A 1 210 ? 7.074 5.863 -11.844 1.00 92.94 210 ALA A O 1
ATOM 1771 N N . PHE A 1 211 ? 5.040 5.194 -11.183 1.00 91.56 211 PHE A N 1
ATOM 1772 C CA . PHE A 1 211 ? 5.158 3.841 -11.708 1.00 91.56 211 PHE A CA 1
ATOM 1773 C C . PHE A 1 211 ? 5.344 3.818 -13.234 1.00 91.56 211 PHE A C 1
ATOM 1775 O O . PHE A 1 211 ? 6.188 3.081 -13.741 1.00 91.56 211 PHE A O 1
ATOM 1782 N N . TYR A 1 212 ? 4.638 4.674 -13.979 1.00 90.88 212 TYR A N 1
ATOM 1783 C CA . TYR A 1 212 ? 4.845 4.825 -15.422 1.00 90.88 212 TYR A CA 1
ATOM 1784 C C . TYR A 1 212 ? 6.239 5.342 -15.767 1.00 90.88 212 TYR A C 1
ATOM 1786 O O . TYR A 1 212 ? 6.871 4.808 -16.678 1.00 90.88 212 TYR A O 1
ATOM 1794 N N . LEU A 1 213 ? 6.728 6.360 -15.052 1.00 93.62 213 LEU A N 1
ATOM 1795 C CA . LEU A 1 213 ? 8.077 6.894 -15.250 1.00 93.62 213 LEU A CA 1
ATOM 1796 C C . LEU A 1 213 ? 9.140 5.834 -14.948 1.00 93.62 213 LEU A C 1
ATOM 1798 O O . LEU A 1 213 ? 10.102 5.712 -15.701 1.00 93.62 213 LEU A O 1
ATOM 1802 N N . PHE A 1 214 ? 8.932 5.020 -13.912 1.00 93.69 214 PHE A N 1
ATOM 1803 C CA . PHE A 1 214 ? 9.799 3.892 -13.585 1.00 93.69 214 PHE A CA 1
ATOM 1804 C C . PHE A 1 214 ? 9.817 2.827 -14.692 1.00 93.69 214 PHE A C 1
ATOM 1806 O O . PHE A 1 214 ? 10.888 2.432 -15.152 1.00 93.69 214 PHE A O 1
ATOM 1813 N N . ILE A 1 215 ? 8.648 2.395 -15.180 1.00 92.50 215 ILE A N 1
ATOM 1814 C CA . ILE A 1 215 ? 8.541 1.417 -16.277 1.00 92.50 215 ILE A CA 1
ATOM 1815 C C . ILE A 1 215 ? 9.196 1.956 -17.550 1.00 92.50 215 ILE A C 1
ATOM 1817 O O . ILE A 1 215 ? 9.991 1.260 -18.184 1.00 92.50 215 ILE A O 1
ATOM 1821 N N . LEU A 1 216 ? 8.895 3.203 -17.918 1.00 93.44 216 LEU A N 1
ATOM 1822 C CA . LEU A 1 216 ? 9.500 3.853 -19.077 1.00 93.44 216 LEU A CA 1
ATOM 1823 C C . LEU A 1 216 ? 11.021 3.998 -18.900 1.00 93.44 216 LEU A C 1
ATOM 1825 O O . LEU A 1 216 ? 11.779 3.819 -19.856 1.00 93.44 216 LEU A O 1
ATOM 1829 N N . GLY A 1 217 ? 11.477 4.257 -17.674 1.00 94.94 217 GLY A N 1
ATOM 1830 C CA . GLY A 1 217 ? 12.887 4.277 -17.300 1.00 94.94 217 GLY A CA 1
ATOM 1831 C C . GLY A 1 217 ? 13.569 2.927 -17.531 1.00 94.94 217 GLY A C 1
ATOM 1832 O O . GLY A 1 217 ? 14.640 2.881 -18.125 1.00 94.94 217 GLY A O 1
ATOM 1833 N N . ILE A 1 218 ? 12.946 1.812 -17.134 1.00 94.00 218 ILE A N 1
ATOM 1834 C CA . ILE A 1 218 ? 13.510 0.471 -17.365 1.00 94.00 218 ILE A CA 1
ATOM 1835 C C . ILE A 1 218 ? 13.550 0.157 -18.865 1.00 94.00 218 ILE A C 1
ATOM 1837 O O . ILE A 1 218 ? 14.558 -0.339 -19.367 1.00 94.00 218 ILE A O 1
ATOM 1841 N N . GLY A 1 219 ? 12.484 0.481 -19.603 1.00 93.31 219 GLY A N 1
ATOM 1842 C CA . GLY A 1 219 ? 12.447 0.281 -21.053 1.00 93.31 219 GLY A CA 1
ATOM 1843 C C . GLY A 1 219 ? 13.544 1.067 -21.781 1.00 93.31 219 GLY A C 1
ATOM 1844 O O . GLY A 1 219 ? 14.254 0.519 -22.624 1.00 93.31 219 GLY A O 1
ATOM 1845 N N . SER A 1 220 ? 13.736 2.336 -21.410 1.00 93.81 220 SER A N 1
ATOM 1846 C CA . SER A 1 220 ? 14.815 3.176 -21.949 1.00 93.81 220 SER A CA 1
ATOM 1847 C C . SER A 1 220 ? 16.207 2.721 -21.495 1.00 93.81 220 SER A C 1
ATOM 1849 O O . SER A 1 220 ? 17.156 2.841 -22.265 1.00 93.81 220 SER A O 1
ATOM 1851 N N . PHE A 1 221 ? 16.336 2.122 -20.307 1.00 95.06 221 PHE A N 1
ATOM 1852 C CA . PHE A 1 221 ? 17.585 1.527 -19.825 1.00 95.06 221 PHE A CA 1
ATOM 1853 C C . PHE A 1 221 ? 17.994 0.296 -20.644 1.00 95.06 221 PHE A C 1
ATOM 1855 O O . PHE A 1 221 ? 19.151 0.163 -21.036 1.00 95.06 221 PHE A O 1
ATOM 1862 N N . LEU A 1 222 ? 17.047 -0.579 -20.984 1.00 93.81 222 LEU A N 1
ATOM 1863 C CA . LEU A 1 222 ? 17.325 -1.717 -21.866 1.00 93.81 222 LEU A CA 1
ATOM 1864 C C . LEU A 1 222 ? 17.723 -1.250 -23.277 1.00 93.81 222 LEU A C 1
ATOM 1866 O O . LEU A 1 222 ? 18.662 -1.789 -23.864 1.00 93.81 222 LEU A O 1
ATOM 1870 N N . ALA A 1 223 ? 17.074 -0.202 -23.797 1.00 92.25 223 ALA A N 1
ATOM 1871 C CA . ALA A 1 223 ? 17.471 0.421 -25.061 1.00 92.25 223 ALA A CA 1
ATOM 1872 C C . ALA A 1 223 ? 18.882 1.036 -24.987 1.00 92.25 223 ALA A C 1
ATOM 1874 O O . ALA A 1 223 ? 19.675 0.872 -25.920 1.00 92.25 223 ALA A O 1
ATOM 1875 N N . LEU A 1 224 ? 19.229 1.672 -23.862 1.00 93.50 224 LEU A N 1
ATOM 1876 C CA . LEU A 1 224 ? 20.574 2.183 -23.607 1.00 93.50 224 LEU A CA 1
ATOM 1877 C C . LEU A 1 224 ? 21.613 1.061 -23.696 1.00 93.50 224 LEU A C 1
ATOM 1879 O O . LEU A 1 224 ? 22.582 1.203 -24.441 1.00 93.50 224 LEU A O 1
ATOM 1883 N N . LEU A 1 225 ? 21.389 -0.071 -23.019 1.00 92.50 225 LEU A N 1
ATOM 1884 C CA . LEU A 1 225 ? 22.293 -1.225 -23.076 1.00 92.50 225 LEU A CA 1
ATOM 1885 C C . LEU A 1 225 ? 22.469 -1.751 -24.508 1.00 92.50 225 LEU A C 1
ATOM 1887 O O . LEU A 1 225 ? 23.590 -2.055 -24.912 1.00 92.50 225 LEU A O 1
ATOM 1891 N N . CYS A 1 226 ? 21.403 -1.791 -25.314 1.00 91.56 226 CYS A N 1
ATOM 1892 C CA . CYS A 1 226 ? 21.515 -2.144 -26.731 1.00 91.56 226 CYS A CA 1
ATOM 1893 C C . CYS A 1 226 ? 22.442 -1.180 -27.486 1.00 91.56 226 CYS A C 1
ATOM 1895 O O . CYS A 1 226 ? 23.389 -1.627 -28.135 1.00 91.56 226 CYS A O 1
ATOM 1897 N N . THR A 1 227 ? 22.211 0.135 -27.382 1.00 90.19 227 THR A N 1
ATOM 1898 C CA . THR A 1 227 ? 23.052 1.140 -28.067 1.00 90.19 227 THR A CA 1
ATOM 1899 C C . THR A 1 227 ? 24.508 1.084 -27.607 1.00 90.19 227 THR A C 1
ATOM 1901 O O . THR A 1 227 ? 25.427 1.171 -28.419 1.00 90.19 227 THR A O 1
ATOM 1904 N N . MET A 1 228 ? 24.722 0.844 -26.317 1.00 89.50 228 MET A N 1
ATOM 1905 C CA . MET A 1 228 ? 26.031 0.690 -25.703 1.00 89.50 228 MET A CA 1
ATOM 1906 C C . MET A 1 228 ? 26.786 -0.532 -26.242 1.00 89.50 228 MET A C 1
ATOM 1908 O O . MET A 1 228 ? 27.963 -0.420 -26.583 1.00 89.50 228 MET A O 1
ATOM 1912 N N . GLY A 1 229 ? 26.112 -1.676 -26.399 1.00 87.75 229 GLY A N 1
ATOM 1913 C CA . GLY A 1 229 ? 26.692 -2.870 -27.019 1.00 87.75 229 GLY A CA 1
ATOM 1914 C C . GLY A 1 229 ? 27.148 -2.627 -28.458 1.00 87.75 229 GLY A C 1
ATOM 1915 O O . GLY A 1 229 ? 28.257 -3.009 -28.832 1.00 87.75 229 GLY A O 1
ATOM 1916 N N . PHE A 1 230 ? 26.341 -1.912 -29.249 1.00 87.19 230 PHE A N 1
ATOM 1917 C CA . PHE A 1 230 ? 26.699 -1.546 -30.624 1.00 87.19 230 PHE A CA 1
ATOM 1918 C C . PHE A 1 230 ? 27.895 -0.600 -30.720 1.00 87.19 230 PHE A C 1
ATOM 1920 O O . PHE A 1 230 ? 28.636 -0.656 -31.703 1.00 87.19 230 PHE A O 1
ATOM 1927 N N . ILE A 1 231 ? 28.076 0.278 -29.732 1.00 87.19 231 ILE A N 1
ATOM 1928 C CA . ILE A 1 231 ? 29.229 1.177 -29.682 1.00 87.19 231 ILE A CA 1
ATOM 1929 C C . ILE A 1 231 ? 30.476 0.413 -29.225 1.00 87.19 231 ILE A C 1
ATOM 1931 O O . ILE A 1 231 ? 31.531 0.555 -29.836 1.00 87.19 231 ILE A O 1
ATOM 1935 N N . LYS A 1 232 ? 30.370 -0.426 -28.187 1.00 86.12 232 LYS A N 1
ATOM 1936 C CA . LYS A 1 232 ? 31.520 -1.145 -27.618 1.00 86.12 232 LYS A CA 1
ATOM 1937 C C . LYS A 1 232 ? 32.063 -2.234 -28.545 1.00 86.12 232 LYS A C 1
ATOM 1939 O O . LYS A 1 232 ? 33.277 -2.381 -28.660 1.00 86.12 232 LYS A O 1
ATOM 1944 N N . PHE A 1 233 ? 31.184 -2.977 -29.215 1.00 85.81 233 PHE A N 1
ATOM 1945 C CA . PHE A 1 233 ? 31.551 -4.074 -30.117 1.00 85.81 233 PHE A CA 1
ATOM 1946 C C . PHE A 1 233 ? 31.554 -3.653 -31.592 1.00 85.81 233 PHE A C 1
ATOM 1948 O O . PHE A 1 233 ? 31.364 -4.488 -32.475 1.00 85.81 233 PHE A O 1
ATOM 1955 N N . SER A 1 234 ? 31.803 -2.371 -31.883 1.00 80.81 234 SER A N 1
ATOM 1956 C CA . SER A 1 234 ? 31.814 -1.850 -33.257 1.00 80.81 234 SER A CA 1
ATOM 1957 C C . SER A 1 234 ? 32.815 -2.561 -34.176 1.00 80.81 234 SER A C 1
ATOM 1959 O O . SER A 1 234 ? 32.612 -2.597 -35.385 1.00 80.81 234 SER A O 1
ATOM 1961 N N . PHE A 1 235 ? 33.876 -3.149 -33.614 1.00 81.06 235 PHE A N 1
ATOM 1962 C CA . PHE A 1 235 ? 34.885 -3.919 -34.348 1.00 81.06 235 PHE A CA 1
ATOM 1963 C C . PHE A 1 235 ? 34.377 -5.283 -34.844 1.00 81.06 235 PHE A C 1
ATOM 1965 O O . PHE A 1 235 ? 34.886 -5.798 -35.835 1.00 81.06 235 PHE A O 1
ATOM 1972 N N . ALA A 1 236 ? 33.378 -5.871 -34.180 1.00 84.94 236 ALA A N 1
ATOM 1973 C CA . ALA A 1 236 ? 32.865 -7.203 -34.485 1.00 84.94 236 ALA A CA 1
ATOM 1974 C C . ALA A 1 236 ? 31.330 -7.197 -34.483 1.00 84.94 236 ALA A C 1
ATOM 1976 O O . ALA A 1 236 ? 30.686 -7.516 -33.481 1.00 84.94 236 ALA A O 1
ATOM 1977 N N . ASN A 1 237 ? 30.739 -6.882 -35.641 1.00 82.88 237 ASN A N 1
ATOM 1978 C CA . ASN A 1 237 ? 29.284 -6.775 -35.812 1.00 82.88 237 ASN A CA 1
ATOM 1979 C C . ASN A 1 237 ? 28.518 -8.021 -35.331 1.00 82.88 237 ASN A C 1
ATOM 1981 O O . ASN A 1 237 ? 27.432 -7.887 -34.775 1.00 82.88 237 ASN A O 1
ATOM 1985 N N . GLY A 1 238 ? 29.087 -9.222 -35.490 1.00 88.19 238 GLY A N 1
ATOM 1986 C CA . GLY A 1 238 ? 28.465 -10.461 -35.009 1.00 88.19 238 GLY A CA 1
ATOM 1987 C C . GLY A 1 238 ? 28.272 -10.495 -33.488 1.00 88.19 238 GLY A C 1
ATOM 1988 O O . GLY A 1 238 ? 27.212 -10.895 -33.013 1.00 88.19 238 GLY A O 1
ATOM 1989 N N . VAL A 1 239 ? 29.255 -10.005 -32.723 1.00 89.44 239 VAL A N 1
ATOM 1990 C CA . VAL A 1 239 ? 29.186 -9.949 -31.251 1.00 89.44 239 VAL A CA 1
ATOM 1991 C C . VAL A 1 239 ? 28.170 -8.902 -30.801 1.00 89.44 239 VAL A C 1
ATOM 1993 O O . VAL A 1 239 ? 27.381 -9.165 -29.896 1.00 89.44 239 VAL A O 1
ATOM 1996 N N . ALA A 1 240 ? 28.130 -7.746 -31.473 1.00 87.56 240 ALA A N 1
ATOM 1997 C CA . ALA A 1 240 ? 27.145 -6.701 -31.198 1.00 87.56 240 ALA A CA 1
ATOM 1998 C C . ALA A 1 240 ? 25.703 -7.200 -31.407 1.00 87.56 240 ALA A C 1
ATOM 2000 O O . ALA A 1 240 ? 24.851 -6.998 -30.544 1.00 87.56 240 ALA A O 1
ATOM 2001 N N . ILE A 1 241 ? 25.443 -7.900 -32.519 1.00 89.75 241 ILE A N 1
ATOM 2002 C CA . ILE A 1 241 ? 24.119 -8.458 -32.830 1.00 89.75 241 ILE A CA 1
ATOM 2003 C C . ILE A 1 241 ? 23.707 -9.495 -31.783 1.00 89.75 241 ILE A C 1
ATOM 2005 O O . ILE A 1 241 ? 22.583 -9.442 -31.292 1.00 89.75 241 ILE A O 1
ATOM 2009 N N . LEU A 1 242 ? 24.607 -10.410 -31.409 1.00 92.81 242 LEU A N 1
ATOM 2010 C CA . LEU A 1 242 ? 24.310 -11.444 -30.416 1.00 92.81 242 LEU A CA 1
ATOM 2011 C C . LEU A 1 242 ? 24.030 -10.835 -29.034 1.00 92.81 242 LEU A C 1
ATOM 2013 O O . LEU A 1 242 ? 23.069 -11.223 -28.371 1.00 92.81 242 LEU A O 1
ATOM 2017 N N . PHE A 1 243 ? 24.806 -9.828 -28.631 1.00 92.00 243 PHE A N 1
ATOM 2018 C CA . PHE A 1 243 ? 24.583 -9.086 -27.390 1.00 92.00 243 PHE A CA 1
ATOM 2019 C C . PHE A 1 243 ? 23.218 -8.378 -27.377 1.00 92.00 243 PHE A C 1
ATOM 2021 O O . PHE A 1 243 ? 22.445 -8.526 -26.428 1.00 92.00 243 PHE A O 1
ATOM 2028 N N . SER A 1 244 ? 22.872 -7.662 -28.451 1.00 91.25 244 SER A N 1
ATOM 2029 C CA . SER A 1 244 ? 21.567 -7.002 -28.573 1.00 91.25 244 SER A CA 1
ATOM 2030 C C . SER A 1 244 ? 20.404 -7.987 -28.685 1.00 91.25 244 SER A C 1
ATOM 2032 O O . SER A 1 244 ? 19.322 -7.689 -28.187 1.00 91.25 244 SER A O 1
ATOM 2034 N N . ALA A 1 245 ? 20.606 -9.167 -29.278 1.00 92.81 245 ALA A N 1
ATOM 2035 C CA . ALA A 1 245 ? 19.591 -10.216 -29.330 1.00 92.81 245 ALA A CA 1
ATOM 2036 C C . ALA A 1 245 ? 19.258 -10.741 -27.926 1.00 92.81 245 ALA A C 1
ATOM 2038 O O . ALA A 1 245 ? 18.081 -10.865 -27.588 1.00 92.81 245 ALA A O 1
ATOM 2039 N N . ILE A 1 246 ? 20.271 -10.972 -27.082 1.00 94.44 246 ILE A N 1
ATOM 2040 C CA . ILE A 1 246 ? 20.070 -11.393 -25.687 1.00 94.44 246 ILE A CA 1
ATOM 2041 C C . ILE A 1 246 ? 19.291 -10.324 -24.909 1.00 94.44 246 ILE A C 1
ATOM 2043 O O . ILE A 1 246 ? 18.298 -10.645 -24.256 1.00 94.44 246 ILE A O 1
ATOM 2047 N N . ILE A 1 247 ? 19.683 -9.049 -25.018 1.00 94.25 247 ILE A N 1
ATOM 2048 C CA . ILE A 1 247 ? 18.952 -7.947 -24.368 1.00 94.25 247 ILE A CA 1
ATOM 2049 C C . ILE A 1 247 ? 17.524 -7.837 -24.916 1.00 94.25 247 ILE A C 1
ATOM 2051 O O . ILE A 1 247 ? 16.591 -7.606 -24.151 1.00 94.25 247 ILE A O 1
ATOM 2055 N N . GLY A 1 248 ? 17.329 -8.056 -26.218 1.00 91.56 248 GLY A N 1
ATOM 2056 C CA . GLY A 1 248 ? 16.012 -8.095 -26.850 1.00 91.56 248 GLY A CA 1
ATOM 2057 C C . GLY A 1 248 ? 15.106 -9.171 -26.250 1.00 91.56 248 GLY A C 1
ATOM 2058 O O . GLY A 1 248 ? 13.959 -8.884 -25.918 1.00 91.56 248 GLY A O 1
ATOM 2059 N N . VAL A 1 249 ? 15.618 -10.385 -26.023 1.00 93.75 249 VAL A N 1
ATOM 2060 C CA . VAL A 1 249 ? 14.866 -11.453 -25.337 1.00 93.75 249 VAL A CA 1
ATOM 2061 C C . VAL A 1 249 ? 14.478 -11.025 -23.920 1.00 93.75 249 VAL A C 1
ATOM 2063 O O . VAL A 1 249 ? 13.317 -11.169 -23.535 1.00 93.75 249 VAL A O 1
ATOM 2066 N N . VAL A 1 250 ? 15.407 -10.432 -23.163 1.00 94.00 250 VAL A N 1
ATOM 2067 C CA . VAL A 1 250 ? 15.121 -9.897 -21.819 1.00 94.00 250 VAL A CA 1
ATOM 2068 C C . VAL A 1 250 ? 14.049 -8.804 -21.874 1.00 94.00 250 VAL A C 1
ATOM 2070 O O . VAL A 1 250 ? 13.154 -8.786 -21.030 1.00 94.00 250 VAL A O 1
ATOM 2073 N N . PHE A 1 251 ? 14.081 -7.938 -22.888 1.00 93.25 251 PHE A N 1
ATOM 2074 C CA . PHE A 1 251 ? 13.068 -6.907 -23.104 1.00 93.25 251 PHE A CA 1
ATOM 2075 C C . PHE A 1 251 ? 11.681 -7.504 -23.361 1.00 93.25 251 PHE A C 1
ATOM 2077 O O . PHE A 1 251 ? 10.709 -7.035 -22.775 1.00 93.25 251 PHE A O 1
ATOM 2084 N N . PHE A 1 252 ? 11.567 -8.560 -24.170 1.00 92.62 252 PHE A N 1
ATOM 2085 C CA . PHE A 1 252 ? 10.282 -9.229 -24.401 1.00 92.62 252 PHE A CA 1
ATOM 2086 C C . PHE A 1 252 ? 9.745 -9.922 -23.146 1.00 92.62 252 PHE A C 1
ATOM 2088 O O . PHE A 1 252 ? 8.551 -9.817 -22.861 1.00 92.62 252 PHE A O 1
ATOM 2095 N N . ILE A 1 253 ? 10.612 -10.576 -22.366 1.00 93.06 253 ILE A N 1
ATOM 2096 C CA . ILE A 1 253 ? 10.231 -11.174 -21.076 1.00 93.06 253 ILE A CA 1
ATOM 2097 C C . ILE A 1 253 ? 9.731 -10.084 -20.122 1.00 93.06 253 ILE A C 1
ATOM 2099 O O . ILE A 1 253 ? 8.662 -10.220 -19.523 1.00 93.06 253 ILE A O 1
ATOM 2103 N N . TRP A 1 254 ? 10.471 -8.978 -20.018 1.00 91.69 254 TRP A N 1
ATOM 2104 C CA . TRP A 1 254 ? 10.078 -7.825 -19.214 1.00 91.69 254 TRP A CA 1
ATOM 2105 C C . TRP A 1 254 ? 8.740 -7.246 -19.678 1.00 91.69 254 TRP A C 1
ATOM 2107 O O . TRP A 1 254 ? 7.855 -7.036 -18.854 1.00 91.69 254 TRP A O 1
ATOM 2117 N N . LEU A 1 255 ? 8.545 -7.054 -20.983 1.00 90.00 255 LEU A N 1
ATOM 2118 C CA . LEU A 1 255 ? 7.302 -6.527 -21.542 1.00 90.00 255 LEU A CA 1
ATOM 2119 C C . LEU A 1 255 ? 6.114 -7.447 -21.226 1.00 90.00 255 LEU A C 1
ATOM 2121 O O . LEU A 1 255 ? 5.062 -6.965 -20.811 1.00 90.00 255 LEU A O 1
ATOM 2125 N N . GLY A 1 256 ? 6.288 -8.766 -21.346 1.00 88.69 256 GLY A N 1
ATOM 2126 C CA . GLY A 1 256 ? 5.273 -9.749 -20.958 1.00 88.69 256 GLY A CA 1
ATOM 2127 C C . GLY A 1 256 ? 4.918 -9.670 -19.471 1.00 88.69 256 GLY A C 1
ATOM 2128 O O . GLY A 1 256 ? 3.736 -9.662 -19.110 1.00 88.69 256 GLY A O 1
ATOM 2129 N N . ALA A 1 257 ? 5.923 -9.523 -18.603 1.00 88.75 257 ALA A N 1
ATOM 2130 C CA . ALA A 1 257 ? 5.708 -9.313 -17.174 1.00 88.75 257 ALA A CA 1
ATOM 2131 C C . ALA A 1 257 ? 4.978 -7.986 -16.891 1.00 88.75 257 ALA A C 1
ATOM 2133 O O . ALA A 1 257 ? 4.057 -7.964 -16.076 1.00 88.75 257 ALA A O 1
ATOM 2134 N N . GLN A 1 258 ? 5.317 -6.900 -17.592 1.00 87.94 258 GLN A N 1
ATOM 2135 C CA . GLN A 1 258 ? 4.656 -5.598 -17.438 1.00 87.94 258 GLN A CA 1
ATOM 2136 C C . GLN A 1 258 ? 3.203 -5.608 -17.916 1.00 87.94 258 GLN A C 1
ATOM 2138 O O . GLN A 1 258 ? 2.336 -5.033 -17.263 1.00 87.94 258 GLN A O 1
ATOM 2143 N N . LEU A 1 259 ? 2.901 -6.278 -19.026 1.00 85.69 259 LEU A N 1
ATOM 2144 C CA . LEU A 1 259 ? 1.524 -6.385 -19.512 1.00 85.69 259 LEU A CA 1
ATOM 2145 C C . LEU A 1 259 ? 0.657 -7.214 -18.557 1.00 85.69 259 LEU A C 1
ATOM 2147 O O . LEU A 1 259 ? -0.481 -6.831 -18.280 1.00 85.69 259 LEU A O 1
ATOM 2151 N N . THR A 1 260 ? 1.213 -8.296 -18.006 1.00 86.19 260 THR A N 1
ATOM 2152 C CA . THR A 1 260 ? 0.503 -9.193 -17.081 1.00 86.19 260 THR A CA 1
ATOM 2153 C C . THR A 1 260 ? 0.302 -8.550 -15.708 1.00 86.19 260 THR A C 1
ATOM 2155 O O . THR A 1 260 ? -0.819 -8.467 -15.211 1.00 86.19 260 THR A O 1
ATOM 2158 N N . TRP A 1 261 ? 1.382 -8.061 -15.097 1.00 81.88 261 TRP A N 1
ATOM 2159 C CA . TRP A 1 261 ? 1.378 -7.594 -13.710 1.00 81.88 261 TRP A CA 1
ATOM 2160 C C . TRP A 1 261 ? 1.252 -6.081 -13.587 1.00 81.88 261 TRP A C 1
ATOM 2162 O O . TRP A 1 261 ? 0.617 -5.603 -12.655 1.00 81.88 261 TRP A O 1
ATOM 2172 N N . GLY A 1 262 ? 1.795 -5.309 -14.527 1.00 75.62 262 GLY A N 1
ATOM 2173 C CA . GLY A 1 262 ? 1.706 -3.847 -14.500 1.00 75.62 262 GLY A CA 1
ATOM 2174 C C . GLY A 1 262 ? 0.272 -3.346 -14.672 1.00 75.62 262 GLY A C 1
ATOM 2175 O O . GLY A 1 262 ? -0.127 -2.386 -14.018 1.00 75.62 262 GLY A O 1
ATOM 2176 N N . THR A 1 263 ? -0.550 -4.029 -15.476 1.00 75.00 263 THR A N 1
ATOM 2177 C CA . THR A 1 263 ? -1.982 -3.700 -15.594 1.00 75.00 263 THR A CA 1
ATOM 2178 C C . THR A 1 263 ? -2.775 -4.070 -14.341 1.00 75.00 263 THR A C 1
ATOM 2180 O O . THR A 1 263 ? -3.696 -3.340 -13.972 1.00 75.00 263 THR A O 1
ATOM 2183 N N . TYR A 1 264 ? -2.400 -5.160 -13.666 1.00 76.81 264 TYR A N 1
ATOM 2184 C CA . TYR A 1 264 ? -2.990 -5.584 -12.397 1.00 76.81 264 TYR A CA 1
ATOM 2185 C C . TYR A 1 264 ? -2.624 -4.632 -11.251 1.00 76.81 264 TYR A C 1
ATOM 2187 O O . TYR A 1 264 ? -3.506 -4.160 -10.544 1.00 76.81 264 TYR A O 1
ATOM 2195 N N . LEU A 1 265 ? -1.343 -4.273 -11.124 1.00 70.88 265 LEU A N 1
ATOM 2196 C CA . LEU A 1 265 ? -0.841 -3.336 -10.112 1.00 70.88 265 LEU A CA 1
ATOM 2197 C C . LEU A 1 265 ? -1.375 -1.909 -10.295 1.00 70.88 265 LEU A C 1
ATOM 2199 O O . LEU A 1 265 ? -1.431 -1.158 -9.326 1.00 70.88 265 LEU A O 1
ATOM 2203 N N . ARG A 1 266 ? -1.775 -1.543 -11.519 1.00 65.94 266 ARG A N 1
ATOM 2204 C CA . ARG A 1 266 ? -2.426 -0.261 -11.822 1.00 65.94 266 ARG A CA 1
ATOM 2205 C C . ARG A 1 266 ? -3.927 -0.269 -11.531 1.00 65.94 266 ARG A C 1
ATOM 2207 O O . ARG A 1 266 ? -4.506 0.765 -11.243 1.00 65.94 266 ARG A O 1
ATOM 2214 N N . LYS A 1 267 ? -4.589 -1.425 -11.625 1.00 63.38 267 LYS A N 1
ATOM 2215 C CA . LYS A 1 267 ? -6.012 -1.558 -11.291 1.00 63.38 267 LYS A CA 1
ATOM 2216 C C . LYS A 1 267 ? -6.162 -1.969 -9.831 1.00 63.38 267 LYS A C 1
ATOM 2218 O O . LYS A 1 267 ? -6.523 -3.108 -9.536 1.00 63.38 267 LYS A O 1
ATOM 2223 N N . THR A 1 268 ? -5.949 -1.036 -8.910 1.00 57.28 268 THR A N 1
ATOM 2224 C CA . THR A 1 268 ? -6.430 -1.226 -7.538 1.00 57.28 268 THR A CA 1
ATOM 2225 C C . THR A 1 268 ? -7.967 -1.293 -7.587 1.00 57.28 268 THR A C 1
ATOM 2227 O O . THR A 1 268 ? -8.610 -0.400 -8.133 1.00 57.28 268 THR A O 1
ATOM 2230 N N . GLN A 1 269 ? -8.566 -2.406 -7.137 1.00 46.19 269 GLN A N 1
ATOM 2231 C CA . GLN A 1 269 ? -10.003 -2.704 -7.277 1.00 46.19 269 GLN A CA 1
ATOM 2232 C C . GLN A 1 269 ? -10.904 -1.530 -6.830 1.00 46.19 269 GLN A C 1
ATOM 2234 O O . GLN A 1 269 ? -10.987 -1.276 -5.629 1.00 46.19 269 GLN A O 1
ATOM 2239 N N . PRO A 1 270 ? -11.723 -0.933 -7.719 1.00 45.31 270 PRO A N 1
ATOM 2240 C CA . PRO A 1 270 ? -12.736 0.050 -7.318 1.00 45.31 270 PRO A CA 1
ATOM 2241 C C . PRO A 1 270 ? -13.954 -0.558 -6.582 1.00 45.31 270 PRO A C 1
ATOM 2243 O O . PRO A 1 270 ? -14.928 0.143 -6.339 1.00 45.31 270 PRO A O 1
ATOM 2246 N N . ASN A 1 271 ? -13.943 -1.852 -6.221 1.00 41.16 271 ASN A N 1
ATOM 2247 C CA . ASN A 1 271 ? -15.164 -2.609 -5.893 1.00 41.16 271 ASN A CA 1
ATOM 2248 C C . ASN A 1 271 ? -15.172 -3.382 -4.558 1.00 41.16 271 ASN A C 1
ATOM 2250 O O . ASN A 1 271 ? -15.995 -4.277 -4.385 1.00 41.16 271 ASN A O 1
ATOM 2254 N N . ARG A 1 272 ? -14.332 -3.043 -3.570 1.00 42.47 272 ARG A N 1
ATOM 2255 C CA . ARG A 1 272 ? -14.541 -3.555 -2.191 1.00 42.47 272 ARG A CA 1
ATOM 2256 C C . ARG A 1 272 ? -15.419 -2.674 -1.303 1.00 42.47 272 ARG A C 1
ATOM 2258 O O . ARG A 1 272 ? -15.742 -3.089 -0.194 1.00 42.47 272 ARG A O 1
ATOM 2265 N N . LEU A 1 273 ? -15.838 -1.505 -1.784 1.00 48.84 273 LEU A N 1
ATOM 2266 C CA . LEU A 1 273 ? -16.796 -0.649 -1.075 1.00 48.84 273 LEU A CA 1
ATOM 2267 C C . LEU A 1 273 ? -18.249 -0.926 -1.492 1.00 48.84 273 LEU A C 1
ATOM 2269 O O . LEU A 1 273 ? -19.129 -0.852 -0.648 1.00 48.84 273 LEU A O 1
ATOM 2273 N N . SER A 1 274 ? -18.502 -1.372 -2.726 1.00 41.81 274 SER A N 1
ATOM 2274 C CA . SER A 1 274 ? -19.857 -1.688 -3.209 1.00 41.81 274 SER A CA 1
ATOM 2275 C C . SER A 1 274 ? -20.436 -3.014 -2.689 1.00 41.81 274 SER A C 1
ATOM 2277 O O . SER A 1 274 ? -21.642 -3.212 -2.755 1.00 41.81 274 SER A O 1
ATOM 2279 N N . LEU A 1 275 ? -19.610 -3.910 -2.134 1.00 38.66 275 LEU A N 1
ATOM 2280 C CA . LEU A 1 275 ? -20.044 -5.186 -1.532 1.00 38.66 275 LEU A CA 1
ATOM 2281 C C . LEU A 1 275 ? -20.175 -5.144 0.004 1.00 38.66 275 LEU A C 1
ATOM 2283 O O . LEU A 1 275 ? -20.531 -6.148 0.610 1.00 38.66 275 LEU A O 1
ATOM 2287 N N . LEU A 1 276 ? -19.881 -4.000 0.633 1.00 42.25 276 LEU A N 1
ATOM 2288 C CA . LEU A 1 276 ? -20.080 -3.747 2.073 1.00 42.25 276 LEU A CA 1
ATOM 2289 C C . LEU A 1 276 ? -21.071 -2.595 2.338 1.00 42.25 276 LEU A C 1
ATOM 2291 O O . LEU A 1 276 ? -21.151 -2.102 3.470 1.00 42.25 276 LEU A O 1
ATOM 2295 N N . ASP A 1 277 ? -21.777 -2.182 1.282 1.00 36.44 277 ASP A N 1
ATOM 2296 C CA . ASP A 1 277 ? -22.911 -1.251 1.284 1.00 36.44 277 ASP A CA 1
ATOM 2297 C C . ASP A 1 277 ? -24.249 -1.987 1.005 1.00 36.44 277 ASP A C 1
ATOM 2299 O O . ASP A 1 277 ? -25.234 -1.362 0.614 1.00 36.44 277 ASP A O 1
ATOM 2303 N N . ILE A 1 278 ? -24.292 -3.309 1.242 1.00 37.31 278 ILE A N 1
ATOM 2304 C CA . ILE A 1 278 ? -25.523 -4.096 1.450 1.00 37.31 278 ILE A CA 1
ATOM 2305 C C . ILE A 1 278 ? -25.488 -4.661 2.868 1.00 37.31 278 ILE A C 1
ATOM 2307 O O . ILE A 1 278 ? -24.424 -5.208 3.243 1.00 37.31 278 ILE A O 1
#